Protein AF-A8YAA9-F1 (afdb_monomer_lite)

Secondary structure (DSSP, 8-state):
---------GGGHHHHTT-TT--STHHHHHHHHHHHHHHHTEEEEEETTSTTHHHHHHTS-TTSEEEEEPTTSBHHHHHHHHHHH-TT--EEEEE-EEETTEEEEBTEEEETTTTTTTHHHHHTTTT--EEEEESTTTT-HHHHHHHHHHHHHHH--EEEE-SS-BS-GGGT-B----EEE--TT---------

pLDDT: mean 80.1, std 19.9, range [28.78, 98.12]

Organism: Microcystis aeruginosa (strain PCC 7806) (NCBI:txid267872)

InterPro domains:
  IPR025592 Domain of unknown function DUF4347 [PF14252] (43-180)

Structure (mmCIF, N/CA/C/O backbone):
data_AF-A8YAA9-F1
#
_entry.id   AF-A8YAA9-F1
#
loop_
_atom_site.group_PDB
_atom_site.id
_atom_site.type_symbol
_atom_site.label_atom_id
_atom_site.label_alt_id
_atom_site.label_comp_id
_atom_site.label_asym_id
_atom_site.label_entity_id
_atom_site.label_seq_id
_atom_site.pdbx_PDB_ins_code
_atom_site.Cartn_x
_atom_site.Cartn_y
_atom_site.Cartn_z
_atom_site.occupancy
_atom_site.B_iso_or_equiv
_atom_site.auth_seq_id
_atom_site.auth_comp_id
_atom_site.auth_asym_id
_atom_site.auth_atom_id
_atom_site.pdbx_PDB_model_num
ATOM 1 N N . MET A 1 1 ? -8.939 -34.016 -10.289 1.00 35.59 1 MET A N 1
ATOM 2 C CA . MET A 1 1 ? -9.007 -32.601 -10.705 1.00 35.59 1 MET A CA 1
ATOM 3 C C . MET A 1 1 ? -8.159 -31.831 -9.717 1.00 35.59 1 MET A C 1
ATOM 5 O O . MET A 1 1 ? -8.392 -31.947 -8.522 1.00 35.59 1 MET A O 1
ATOM 9 N N . THR A 1 2 ? -7.073 -31.231 -10.189 1.00 29.42 2 THR A N 1
ATOM 10 C CA . THR A 1 2 ? -6.054 -30.590 -9.354 1.00 29.42 2 THR A CA 1
ATOM 11 C C . THR A 1 2 ? -6.663 -29.389 -8.645 1.00 29.42 2 THR A C 1
ATOM 13 O O . THR A 1 2 ? -7.103 -28.449 -9.298 1.00 29.42 2 THR A O 1
ATOM 16 N N . SER A 1 3 ? -6.715 -29.445 -7.315 1.00 28.78 3 SER A N 1
ATOM 17 C CA . SER A 1 3 ? -7.003 -28.287 -6.477 1.00 28.78 3 SER A CA 1
ATOM 18 C C . SER A 1 3 ? -5.859 -27.301 -6.672 1.00 28.78 3 SER A C 1
ATOM 20 O O . SER A 1 3 ? -4.805 -27.445 -6.055 1.00 28.78 3 SER A O 1
ATOM 22 N N . THR A 1 4 ? -6.020 -26.356 -7.595 1.00 35.12 4 THR A N 1
ATOM 23 C CA . THR A 1 4 ? -5.103 -25.228 -7.729 1.00 35.12 4 THR A CA 1
ATOM 24 C C . THR A 1 4 ? -5.236 -24.430 -6.442 1.00 35.12 4 THR A C 1
ATOM 26 O O . THR A 1 4 ? -6.224 -23.727 -6.249 1.00 35.12 4 THR A O 1
ATOM 29 N N . LEU A 1 5 ? -4.295 -24.629 -5.517 1.00 40.25 5 LEU A N 1
ATOM 30 C CA . LEU A 1 5 ? -4.151 -23.791 -4.334 1.00 40.25 5 LEU A CA 1
ATOM 31 C C . LEU A 1 5 ? -4.081 -22.346 -4.829 1.00 40.25 5 LEU A C 1
ATOM 33 O O . LEU A 1 5 ? -3.128 -21.967 -5.512 1.00 40.25 5 LEU A O 1
ATOM 37 N N . LEU A 1 6 ? -5.137 -21.577 -4.559 1.00 40.66 6 LEU A N 1
ATOM 38 C CA . LEU A 1 6 ? -5.128 -20.142 -4.793 1.00 40.66 6 LEU A CA 1
ATOM 39 C C . LEU A 1 6 ? -3.926 -19.571 -4.028 1.00 40.66 6 LEU A C 1
ATOM 41 O O . LEU A 1 6 ? -3.702 -19.989 -2.887 1.00 40.66 6 LEU A O 1
ATOM 45 N N . PRO A 1 7 ? -3.132 -18.668 -4.625 1.00 49.66 7 PRO A N 1
ATOM 46 C CA . PRO A 1 7 ? -2.075 -17.996 -3.888 1.00 49.66 7 PRO A CA 1
ATOM 47 C C . PRO A 1 7 ? -2.716 -17.301 -2.684 1.00 49.66 7 PRO A C 1
ATOM 49 O O . PRO A 1 7 ? -3.565 -16.427 -2.847 1.00 49.66 7 PRO A O 1
ATOM 52 N N . SER A 1 8 ? -2.360 -17.743 -1.478 1.00 52.41 8 SER A N 1
ATOM 53 C CA . SER A 1 8 ? -2.832 -17.133 -0.240 1.00 52.41 8 SER A CA 1
ATOM 54 C C . SER A 1 8 ? -2.320 -15.700 -0.191 1.00 52.41 8 SER A C 1
ATOM 56 O O . SER A 1 8 ? -1.111 -15.467 -0.227 1.00 52.41 8 SER A O 1
ATOM 58 N N . PHE A 1 9 ? -3.238 -14.737 -0.161 1.00 57.44 9 PHE A N 1
ATOM 59 C CA . PHE A 1 9 ? -2.882 -13.331 -0.063 1.00 57.44 9 PHE A CA 1
ATOM 60 C C . PHE A 1 9 ? -2.402 -13.039 1.377 1.00 57.44 9 PHE A C 1
ATOM 62 O O . PHE A 1 9 ? -3.083 -13.439 2.324 1.00 57.44 9 PHE A O 1
ATOM 69 N N . PRO A 1 10 ? -1.265 -12.348 1.585 1.00 56.16 10 PRO A N 1
ATOM 70 C CA . PRO A 1 10 ? -0.566 -12.238 2.879 1.00 56.16 10 PRO A CA 1
ATOM 71 C C . PRO A 1 10 ? -1.318 -11.470 3.984 1.00 56.16 10 PRO A C 1
ATOM 73 O O . PRO A 1 10 ? -0.773 -11.273 5.068 1.00 56.16 10 PRO A O 1
ATOM 76 N N . ALA A 1 11 ? -2.575 -11.063 3.766 1.00 53.00 11 ALA A N 1
ATOM 77 C CA . ALA A 1 11 ? -3.423 -10.460 4.801 1.00 53.00 11 ALA A CA 1
ATOM 78 C C . ALA A 1 11 ? -3.555 -11.343 6.064 1.00 53.00 11 ALA A C 1
ATOM 80 O O . ALA A 1 11 ? -3.875 -10.840 7.140 1.00 53.00 11 ALA A O 1
ATOM 81 N N . VAL A 1 12 ? -3.290 -12.648 5.940 1.00 44.22 12 VAL A N 1
ATOM 82 C CA . VAL A 1 12 ? -3.313 -13.624 7.038 1.00 44.22 12 VAL A CA 1
ATOM 83 C C . VAL A 1 12 ? -2.024 -13.647 7.869 1.00 44.22 12 VAL A C 1
ATOM 85 O O . VAL A 1 12 ? -2.100 -13.847 9.079 1.00 44.22 12 VAL A O 1
ATOM 88 N N . ASP A 1 13 ? -0.854 -13.403 7.277 1.00 51.38 13 ASP A N 1
ATOM 89 C CA . ASP A 1 13 ? 0.427 -13.760 7.912 1.00 51.38 13 ASP A CA 1
ATOM 90 C C . ASP A 1 13 ? 0.955 -12.689 8.876 1.00 51.38 13 ASP A C 1
ATOM 92 O O . ASP A 1 13 ? 1.487 -13.013 9.941 1.00 51.38 13 ASP A O 1
ATOM 96 N N . ASP A 1 14 ? 0.704 -11.409 8.588 1.00 49.00 14 ASP A N 1
ATOM 97 C CA . ASP A 1 14 ? 1.058 -10.288 9.477 1.00 49.00 14 ASP A CA 1
ATOM 98 C C . ASP A 1 14 ? 0.352 -10.353 10.844 1.00 49.00 14 ASP A C 1
ATOM 100 O O . ASP A 1 14 ? 0.814 -9.781 11.834 1.00 49.00 14 ASP A O 1
ATOM 104 N N . VAL A 1 15 ? -0.797 -11.029 10.901 1.00 43.47 15 VAL A N 1
ATOM 105 C CA . VAL A 1 15 ? -1.648 -11.118 12.093 1.00 43.47 15 VAL A CA 1
ATOM 106 C C . VAL A 1 15 ? -1.305 -12.354 12.939 1.00 43.47 15 VAL A C 1
ATOM 108 O O . VAL A 1 15 ? -1.550 -12.358 14.147 1.00 43.47 15 VAL A O 1
ATOM 111 N N . LEU A 1 16 ? -0.699 -13.387 12.343 1.00 38.81 16 LEU A N 1
ATOM 112 C CA . LEU A 1 16 ? -0.471 -14.695 12.970 1.00 38.81 16 LEU A CA 1
ATOM 113 C C . LEU A 1 16 ? 0.853 -14.818 13.745 1.00 38.81 16 LEU A C 1
ATOM 115 O O . LEU A 1 16 ? 0.995 -15.736 14.554 1.00 38.81 16 LEU A O 1
ATOM 119 N N . PHE A 1 17 ? 1.798 -13.887 13.585 1.00 40.34 17 PHE A N 1
ATOM 120 C CA . PHE A 1 17 ? 3.142 -14.015 14.175 1.00 40.34 17 PHE A CA 1
ATOM 121 C C . PHE A 1 17 ? 3.197 -13.975 15.718 1.00 40.34 17 PHE A C 1
ATOM 123 O O . PHE A 1 17 ? 4.203 -14.360 16.308 1.00 40.34 17 PHE A O 1
ATOM 130 N N . ASN A 1 18 ? 2.122 -13.560 16.397 1.00 38.88 18 ASN A N 1
ATOM 131 C CA . ASN A 1 18 ? 2.113 -13.383 17.856 1.00 38.88 18 ASN A CA 1
ATOM 132 C C . ASN A 1 18 ? 1.604 -14.588 18.668 1.00 38.88 18 ASN A C 1
ATOM 134 O O . ASN A 1 18 ? 1.610 -14.519 19.895 1.00 38.88 18 ASN A O 1
ATOM 138 N N . PHE A 1 19 ? 1.155 -15.682 18.043 1.00 42.53 19 PHE A N 1
ATOM 139 C CA . PHE A 1 19 ? 0.443 -16.740 18.782 1.00 42.53 19 PHE A CA 1
ATOM 140 C C . PHE A 1 19 ? 1.330 -17.878 19.319 1.00 42.53 19 PHE A C 1
ATOM 142 O O . PHE A 1 19 ? 0.887 -18.663 20.152 1.00 42.53 19 PHE A O 1
ATOM 149 N N . ALA A 1 20 ? 2.593 -17.980 18.901 1.00 37.75 20 ALA A N 1
ATOM 150 C CA . ALA A 1 20 ? 3.426 -19.133 19.252 1.00 37.75 20 ALA A CA 1
ATOM 151 C C . ALA A 1 20 ? 3.950 -19.159 20.712 1.00 37.75 20 ALA A C 1
ATOM 153 O O . ALA A 1 20 ? 4.788 -20.006 21.012 1.00 37.75 20 ALA A O 1
ATOM 154 N N . GLN A 1 21 ? 3.511 -18.268 21.623 1.00 45.94 21 GLN A N 1
ATOM 155 C CA . GLN A 1 21 ? 4.174 -18.102 22.934 1.00 45.94 21 GLN A CA 1
ATOM 156 C C . GLN A 1 21 ? 3.326 -17.968 24.222 1.00 45.94 21 GLN A C 1
ATOM 158 O O . GLN A 1 21 ? 3.930 -17.693 25.259 1.00 45.94 21 GLN A O 1
ATOM 163 N N . SER A 1 22 ? 2.002 -18.198 24.292 1.00 39.19 22 SER A N 1
ATOM 164 C CA . SER A 1 22 ? 1.355 -18.124 25.627 1.00 39.19 22 SER A CA 1
ATOM 165 C C . SER A 1 22 ? 0.081 -18.945 25.886 1.00 39.19 22 SER A C 1
ATOM 167 O O . SER A 1 22 ? -0.704 -19.277 25.004 1.00 39.19 22 SER A O 1
ATOM 169 N N . ASN A 1 23 ? -0.076 -19.297 27.169 1.00 42.44 23 ASN A N 1
ATOM 170 C CA . ASN A 1 23 ? -1.016 -20.263 27.739 1.00 42.44 23 ASN A CA 1
ATOM 171 C C . ASN A 1 23 ? -2.506 -19.837 27.705 1.00 42.44 23 ASN A C 1
ATOM 173 O O . ASN A 1 23 ? -2.881 -18.817 28.277 1.00 42.44 23 ASN A O 1
ATOM 177 N N . GLY A 1 24 ? -3.355 -20.724 27.166 1.00 56.44 24 GLY A N 1
ATOM 178 C CA . GLY A 1 24 ? -4.630 -21.188 27.751 1.00 56.44 24 GLY A CA 1
ATOM 179 C C . GLY A 1 24 ? -5.820 -20.219 27.916 1.00 56.44 24 GLY A C 1
ATOM 180 O O . GLY A 1 24 ? -5.932 -19.526 28.921 1.00 56.44 24 GLY A O 1
ATOM 181 N N . LEU A 1 25 ? -6.786 -20.310 26.989 1.00 49.84 25 LEU A N 1
ATOM 182 C CA . LEU A 1 25 ? -8.227 -19.955 27.054 1.00 49.84 25 LEU A CA 1
ATOM 183 C C . LEU A 1 25 ? -8.651 -18.514 27.425 1.00 49.84 25 LEU A C 1
ATOM 185 O O . LEU A 1 25 ? -9.361 -17.892 26.639 1.00 49.84 25 LEU A O 1
ATOM 189 N N . SER A 1 26 ? -8.237 -17.934 28.554 1.00 51.44 26 SER A N 1
ATOM 190 C CA . SER A 1 26 ? -8.595 -16.538 28.900 1.00 51.44 26 SER A CA 1
ATOM 191 C C . SER A 1 26 ? -7.858 -15.531 28.016 1.00 51.44 26 SER A C 1
ATOM 193 O O . SER A 1 26 ? -8.392 -14.480 27.664 1.00 51.44 26 SER A O 1
ATOM 195 N N . GLN A 1 27 ? -6.637 -15.891 27.613 1.00 55.12 27 GLN A N 1
ATOM 196 C CA . GLN A 1 27 ? -5.875 -15.152 26.613 1.00 55.12 27 GLN A CA 1
ATOM 197 C C . GLN A 1 27 ? -6.452 -15.348 25.211 1.00 55.12 27 GLN A C 1
ATOM 199 O O . GLN A 1 27 ? -6.392 -14.413 24.429 1.00 55.12 27 GLN A O 1
ATOM 204 N N . ALA A 1 28 ? -7.076 -16.493 24.903 1.00 55.69 28 ALA A N 1
ATOM 205 C CA . ALA A 1 28 ? -7.663 -16.730 23.583 1.00 55.69 28 ALA A CA 1
ATOM 206 C C . ALA A 1 28 ? -8.739 -15.683 23.262 1.00 55.69 28 ALA A C 1
ATOM 208 O O . ALA A 1 28 ?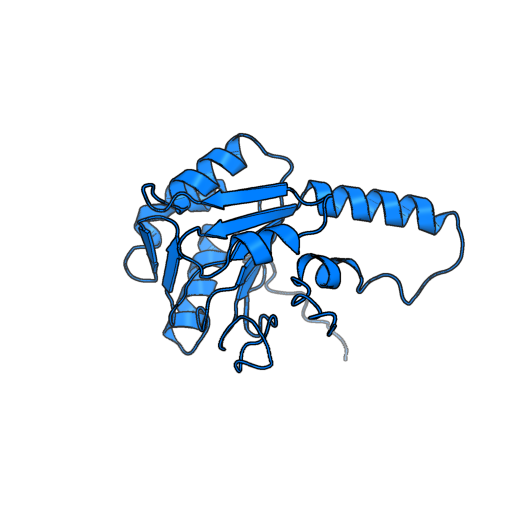 -8.609 -14.977 22.275 1.00 55.69 28 ALA A O 1
ATOM 209 N N . ASN A 1 29 ? -9.694 -15.441 24.167 1.00 60.03 29 ASN A N 1
ATOM 210 C CA . ASN A 1 29 ? -10.738 -14.432 23.941 1.00 60.03 29 ASN A CA 1
ATOM 211 C C . ASN A 1 29 ? -10.195 -12.994 23.819 1.00 60.03 29 ASN A C 1
ATOM 213 O O . ASN A 1 29 ? -10.722 -12.192 23.046 1.00 60.03 29 ASN A O 1
ATOM 217 N N . GLN A 1 30 ? -9.151 -12.641 24.578 1.00 65.06 30 GLN A N 1
ATOM 218 C CA . GLN A 1 30 ? -8.518 -11.319 24.478 1.00 65.06 30 GLN A CA 1
ATOM 219 C C . GLN A 1 30 ? -7.697 -11.173 23.196 1.00 65.06 30 GLN A C 1
ATOM 221 O O . GLN A 1 30 ? -7.738 -10.120 22.562 1.00 65.06 30 GLN A O 1
ATOM 226 N N . VAL A 1 31 ? -6.988 -12.226 22.791 1.00 61.84 31 VAL A N 1
ATOM 227 C CA . VAL A 1 31 ? -6.233 -12.265 21.539 1.00 61.84 31 VAL A CA 1
ATOM 228 C C . VAL A 1 31 ? -7.182 -12.251 20.347 1.00 61.84 31 VAL A C 1
ATOM 230 O O . VAL A 1 31 ? -6.932 -11.501 19.414 1.00 61.84 31 VAL A O 1
ATOM 233 N N . ASP A 1 32 ? -8.301 -12.966 20.402 1.00 69.88 32 ASP A N 1
ATOM 234 C CA . ASP A 1 32 ? -9.340 -12.950 19.371 1.00 69.88 32 ASP A CA 1
ATOM 235 C C . ASP A 1 32 ? -9.987 -11.569 19.265 1.00 69.88 32 ASP A C 1
ATOM 237 O O . ASP A 1 32 ? -10.178 -11.055 18.168 1.00 69.88 32 ASP A O 1
ATOM 241 N N . SER A 1 33 ? -10.242 -10.906 20.395 1.00 72.81 33 SER A N 1
ATOM 242 C CA . SER A 1 33 ? -10.767 -9.535 20.405 1.00 72.81 33 SER A CA 1
ATOM 243 C C . SER A 1 33 ? -9.761 -8.533 19.831 1.00 72.81 33 SER A C 1
ATOM 245 O O . SER A 1 33 ? -10.122 -7.711 18.993 1.00 72.81 33 SER A O 1
ATOM 247 N N . ALA A 1 34 ? -8.487 -8.618 20.227 1.00 74.62 34 ALA A N 1
ATOM 248 C CA . ALA A 1 34 ? -7.422 -7.760 19.707 1.00 74.62 34 ALA A CA 1
ATOM 249 C C . ALA A 1 34 ? -7.135 -8.030 18.220 1.00 74.62 34 ALA A C 1
ATOM 251 O O . ALA A 1 34 ? -6.882 -7.098 17.454 1.00 74.62 34 ALA A O 1
ATOM 252 N N . ARG A 1 35 ? -7.208 -9.295 17.798 1.00 74.81 35 ARG A N 1
ATOM 253 C CA . ARG A 1 35 ? -7.115 -9.730 16.404 1.00 74.81 35 ARG A CA 1
ATOM 254 C C . ARG A 1 35 ? -8.271 -9.164 15.597 1.00 74.81 35 ARG A C 1
ATOM 256 O O . ARG A 1 35 ? -8.024 -8.488 14.609 1.00 74.81 35 ARG A O 1
ATOM 263 N N . ASN A 1 36 ? -9.507 -9.369 16.036 1.00 77.94 36 ASN A N 1
ATOM 264 C CA . ASN A 1 36 ? -10.689 -8.834 15.366 1.00 77.94 36 ASN A CA 1
ATOM 265 C C . ASN A 1 36 ? -10.620 -7.309 15.279 1.00 77.94 36 ASN A C 1
ATOM 267 O O . ASN A 1 36 ? -10.869 -6.748 14.219 1.00 77.94 36 ASN A O 1
ATOM 271 N N . GLN A 1 37 ? -10.165 -6.635 16.337 1.00 79.81 37 GLN A N 1
ATOM 272 C CA . GLN A 1 37 ? -9.944 -5.194 16.303 1.00 79.81 37 GLN A CA 1
ATOM 273 C C . GLN A 1 37 ? -8.891 -4.795 15.254 1.00 79.81 37 GLN A C 1
ATOM 275 O O . GLN A 1 37 ? -9.133 -3.878 14.472 1.00 79.81 37 GLN A O 1
ATOM 280 N N . ARG A 1 38 ? -7.754 -5.501 15.170 1.00 80.12 38 ARG A N 1
ATOM 281 C CA . ARG A 1 38 ? -6.735 -5.279 14.124 1.00 80.12 38 ARG A CA 1
ATOM 282 C C . ARG A 1 38 ? -7.300 -5.484 12.718 1.00 80.12 38 ARG A C 1
ATOM 284 O O . ARG A 1 38 ? -7.029 -4.662 11.847 1.00 80.12 38 ARG A O 1
ATOM 291 N N . LEU A 1 39 ? -8.087 -6.537 12.509 1.00 81.81 39 LEU A N 1
ATOM 292 C CA . LEU A 1 39 ? -8.723 -6.841 11.224 1.00 81.81 39 LEU A CA 1
ATOM 293 C C . LEU A 1 39 ? -9.720 -5.743 10.830 1.00 81.81 39 LEU A C 1
ATOM 295 O O . LEU A 1 39 ? -9.635 -5.217 9.727 1.00 81.81 39 LEU A O 1
ATOM 299 N N . THR A 1 40 ? -10.566 -5.293 11.763 1.00 85.88 40 THR A N 1
ATOM 300 C CA . THR A 1 40 ? -11.527 -4.195 11.528 1.00 85.88 40 THR A CA 1
ATOM 301 C C . THR A 1 40 ? -10.861 -2.832 11.300 1.00 85.88 40 THR A C 1
ATOM 303 O O . THR A 1 40 ? -11.462 -1.941 10.704 1.00 85.88 40 THR A O 1
ATOM 306 N N . ALA A 1 41 ? -9.614 -2.665 11.752 1.00 91.50 41 ALA A N 1
ATOM 307 C CA . ALA A 1 41 ? -8.790 -1.482 11.511 1.00 91.50 41 ALA A CA 1
ATOM 308 C C . ALA A 1 41 ? -7.907 -1.607 10.252 1.00 91.50 41 ALA A C 1
ATOM 310 O O . ALA A 1 41 ? -7.051 -0.746 10.017 1.00 91.50 41 ALA A O 1
ATOM 311 N N . THR A 1 42 ? -8.085 -2.670 9.463 1.00 92.38 42 THR A N 1
ATOM 312 C CA . THR A 1 42 ? -7.307 -2.968 8.259 1.00 92.38 42 THR A CA 1
ATOM 313 C C . THR A 1 42 ? -8.196 -2.915 7.021 1.00 92.38 42 THR A C 1
ATOM 315 O O . THR A 1 42 ? -9.333 -3.383 7.032 1.00 92.38 42 THR A O 1
ATOM 318 N N . VAL A 1 43 ? -7.662 -2.357 5.936 1.00 94.38 43 VAL A N 1
ATOM 319 C CA . VAL A 1 43 ? -8.300 -2.369 4.616 1.00 94.38 43 VAL A CA 1
ATOM 320 C C . VAL A 1 43 ? -7.304 -2.809 3.546 1.00 94.38 43 VAL A C 1
ATOM 322 O O . VAL A 1 43 ? -6.125 -2.446 3.594 1.00 94.38 43 VAL A O 1
ATOM 325 N N . VAL A 1 44 ? -7.789 -3.577 2.572 1.00 95.19 44 VAL A N 1
ATOM 326 C CA . VAL A 1 44 ? -7.075 -3.911 1.337 1.00 95.19 44 VAL A CA 1
ATOM 327 C C . VAL A 1 44 ? -7.662 -3.082 0.198 1.00 95.19 44 VAL A C 1
ATOM 329 O O . VAL A 1 44 ? -8.833 -3.229 -0.145 1.00 95.19 44 VAL A O 1
ATOM 332 N N . PHE A 1 45 ? -6.851 -2.227 -0.412 1.00 96.44 45 PHE A N 1
ATOM 333 C CA . PHE A 1 45 ? -7.168 -1.604 -1.690 1.00 96.44 45 PHE A CA 1
ATOM 334 C C . PHE A 1 45 ? -6.563 -2.437 -2.816 1.00 96.44 45 PHE A C 1
ATOM 336 O O . PHE A 1 45 ? -5.360 -2.710 -2.816 1.00 96.44 45 PHE A O 1
ATOM 343 N N . LEU A 1 46 ? -7.396 -2.823 -3.776 1.00 94.88 46 LEU A N 1
ATOM 344 C CA . LEU A 1 46 ? -6.988 -3.534 -4.982 1.00 94.88 46 LEU A CA 1
ATOM 345 C C . LEU A 1 46 ? -7.191 -2.619 -6.183 1.00 94.88 46 LEU A C 1
ATOM 347 O O . LEU A 1 46 ? -8.305 -2.167 -6.447 1.00 94.88 46 LEU A O 1
ATOM 351 N N . ASP A 1 47 ? -6.123 -2.355 -6.919 1.00 95.38 47 ASP A N 1
ATOM 352 C CA . ASP A 1 47 ? -6.214 -1.658 -8.191 1.00 95.38 47 ASP A CA 1
ATOM 353 C C . ASP A 1 47 ? -6.844 -2.561 -9.265 1.00 95.38 47 ASP A C 1
ATOM 355 O O . ASP A 1 47 ? -6.385 -3.681 -9.494 1.00 95.38 47 ASP A O 1
ATOM 359 N N . ALA A 1 48 ? -7.894 -2.080 -9.939 1.00 93.31 48 ALA A N 1
ATOM 360 C CA . ALA A 1 48 ? -8.586 -2.850 -10.976 1.00 93.31 48 ALA A CA 1
ATOM 361 C C . ALA A 1 48 ? -7.750 -3.064 -12.253 1.00 93.31 48 ALA A C 1
ATOM 363 O O . ALA A 1 48 ? -8.130 -3.870 -13.103 1.00 93.31 48 ALA A O 1
ATOM 364 N N . GLY A 1 49 ? -6.636 -2.343 -12.412 1.00 90.56 49 GLY A N 1
ATOM 365 C CA . GLY A 1 49 ? -5.660 -2.554 -13.476 1.00 90.56 49 GLY A CA 1
ATOM 366 C C . GLY A 1 49 ? -4.767 -3.775 -13.246 1.00 90.56 49 GLY A C 1
ATOM 367 O O . GLY A 1 49 ? -4.138 -4.240 -14.195 1.00 90.56 49 GLY A O 1
ATOM 368 N N . VAL A 1 50 ? -4.734 -4.335 -12.031 1.00 89.25 50 VAL A N 1
ATOM 369 C CA . VAL A 1 50 ? -4.007 -5.576 -11.735 1.00 89.25 50 VAL A CA 1
ATOM 370 C C . VAL A 1 50 ? -4.694 -6.762 -12.408 1.00 89.25 50 VAL A C 1
ATOM 372 O O . VAL A 1 50 ? -5.899 -6.980 -12.274 1.00 89.25 50 VAL A O 1
ATOM 375 N N . THR A 1 51 ? -3.906 -7.571 -13.117 1.00 84.69 51 THR A N 1
ATOM 376 C CA . THR A 1 51 ? -4.396 -8.813 -13.729 1.00 84.69 51 THR A CA 1
ATOM 377 C C . THR A 1 51 ? -4.961 -9.753 -12.663 1.00 84.69 51 THR A C 1
ATOM 379 O O . THR A 1 51 ? -4.327 -9.977 -11.634 1.00 84.69 51 THR A O 1
ATOM 382 N N . ASP A 1 52 ? -6.148 -10.304 -12.921 1.00 83.19 52 ASP A N 1
ATOM 383 C CA . ASP A 1 52 ? -6.862 -11.223 -12.025 1.00 83.19 52 ASP A CA 1
ATOM 384 C C . ASP A 1 52 ? -7.114 -10.665 -10.609 1.00 83.19 52 ASP A C 1
ATOM 386 O O . ASP A 1 52 ? -7.163 -11.418 -9.629 1.00 83.19 52 ASP A O 1
ATOM 390 N N . TYR A 1 53 ? -7.325 -9.347 -10.471 1.00 83.94 53 TYR A N 1
ATOM 391 C CA . TYR A 1 53 ? -7.622 -8.726 -9.172 1.00 83.94 53 TYR A CA 1
ATOM 392 C C . TYR A 1 53 ? -8.831 -9.365 -8.464 1.00 83.94 53 TYR A C 1
ATOM 394 O O . TYR A 1 53 ? -8.873 -9.390 -7.237 1.00 83.94 53 TYR A O 1
ATOM 402 N N . GLN A 1 54 ? -9.793 -9.937 -9.200 1.00 84.75 54 GLN A N 1
ATOM 403 C CA . GLN A 1 54 ? -10.935 -10.654 -8.622 1.00 84.75 54 GLN A CA 1
ATOM 404 C C . GLN A 1 54 ? -10.507 -11.925 -7.879 1.00 84.75 54 GLN A C 1
ATOM 406 O O . GLN A 1 54 ? -11.085 -12.266 -6.847 1.00 84.75 54 GLN A O 1
ATOM 411 N N . SER A 1 55 ? -9.490 -12.633 -8.375 1.00 80.81 55 SER A N 1
ATOM 412 C CA . SER A 1 55 ? -8.928 -13.793 -7.680 1.00 80.81 55 SER A CA 1
ATOM 413 C C . SER A 1 55 ? -8.175 -13.372 -6.422 1.00 80.81 55 SER A C 1
ATOM 415 O O . SER A 1 55 ? -8.276 -14.053 -5.404 1.00 80.81 55 SER A O 1
ATOM 417 N N . LEU A 1 56 ? -7.482 -12.229 -6.459 1.00 81.06 56 LEU A N 1
ATOM 418 C CA . LEU A 1 56 ? -6.846 -11.649 -5.272 1.00 81.06 56 LEU A CA 1
ATOM 419 C C . LEU A 1 56 ? -7.890 -11.226 -4.235 1.00 81.06 56 LEU A C 1
ATOM 421 O O . LEU A 1 56 ? -7.739 -11.550 -3.061 1.00 81.06 56 LEU A O 1
ATOM 425 N N . GLN A 1 57 ? -8.983 -10.594 -4.671 1.00 83.94 57 GLN A N 1
ATOM 426 C CA . GLN A 1 57 ? -10.123 -10.245 -3.821 1.00 83.94 57 GLN A CA 1
ATOM 427 C C . GLN A 1 57 ? -10.711 -11.481 -3.133 1.00 83.94 57 GLN A C 1
ATOM 429 O O . GLN A 1 57 ? -10.956 -11.449 -1.932 1.00 83.94 57 GLN A O 1
ATOM 434 N N . ALA A 1 58 ? -10.907 -12.578 -3.869 1.00 81.06 58 ALA A N 1
ATOM 435 C CA . ALA A 1 58 ? -11.419 -13.828 -3.306 1.00 81.06 58 ALA A CA 1
ATOM 436 C C . ALA A 1 58 ? -10.465 -14.473 -2.280 1.00 81.06 58 ALA A C 1
ATOM 438 O O . ALA A 1 58 ? -10.901 -15.292 -1.475 1.00 81.06 58 ALA A O 1
ATOM 439 N N . GLY A 1 59 ? -9.177 -14.119 -2.315 1.00 78.50 59 GLY A N 1
ATOM 440 C CA . GLY A 1 59 ? -8.167 -14.562 -1.356 1.00 78.50 59 GLY A CA 1
ATOM 441 C C . GLY A 1 59 ? -8.058 -13.694 -0.099 1.00 78.50 59 GLY A C 1
ATOM 442 O O . GLY A 1 59 ? -7.334 -14.076 0.821 1.00 78.50 59 GLY A O 1
ATOM 443 N N . VAL A 1 60 ? -8.740 -12.544 -0.035 1.00 81.00 60 VAL A N 1
ATOM 444 C CA . VAL A 1 60 ? -8.781 -11.711 1.175 1.00 81.00 60 VAL A CA 1
ATOM 445 C C . VAL A 1 60 ? -9.715 -12.356 2.196 1.00 81.00 60 VAL A C 1
ATOM 447 O O . VAL A 1 60 ? -10.811 -12.807 1.865 1.00 81.00 60 VAL A O 1
ATOM 450 N N . ILE A 1 61 ? -9.279 -12.405 3.455 1.00 80.31 61 ILE A N 1
ATOM 451 C CA . ILE A 1 61 ? -10.106 -12.941 4.537 1.00 80.31 61 ILE A CA 1
ATOM 452 C C . ILE A 1 61 ? -11.384 -12.100 4.729 1.00 80.31 61 ILE A C 1
ATOM 454 O O . ILE A 1 61 ? -11.311 -10.871 4.653 1.00 80.31 61 ILE A O 1
ATOM 458 N N . PRO A 1 62 ? -12.547 -12.725 4.997 1.00 77.44 62 PRO A N 1
ATOM 459 C CA . PRO A 1 62 ? -13.836 -12.025 5.037 1.00 77.44 62 PRO A CA 1
ATOM 460 C C . PRO A 1 62 ? -13.929 -10.871 6.045 1.00 77.44 62 PRO A C 1
ATOM 462 O O . PRO A 1 62 ? -14.738 -9.963 5.872 1.00 77.44 62 PRO A O 1
ATOM 465 N N . GLU A 1 63 ? -13.128 -10.903 7.109 1.00 83.31 63 GLU A N 1
ATOM 466 C CA . GLU A 1 63 ? -13.124 -9.911 8.184 1.00 83.31 63 GLU A CA 1
ATOM 467 C C . GLU A 1 63 ? -12.401 -8.606 7.816 1.00 83.31 63 GLU A C 1
ATOM 469 O O . GLU A 1 63 ? -12.508 -7.622 8.551 1.00 83.31 63 GLU A O 1
ATOM 474 N N . VAL A 1 64 ? -11.657 -8.582 6.706 1.00 86.81 64 VAL A N 1
ATOM 475 C CA . VAL A 1 64 ? -10.916 -7.404 6.242 1.00 86.81 64 VAL A CA 1
ATOM 476 C C . VAL A 1 64 ? -11.688 -6.710 5.129 1.00 86.81 64 VAL A C 1
ATOM 478 O O . VAL A 1 64 ? -12.045 -7.308 4.113 1.00 86.81 64 VAL A O 1
ATOM 481 N N . ALA A 1 65 ? -11.912 -5.407 5.299 1.00 88.94 65 ALA A N 1
ATOM 482 C CA . ALA A 1 65 ? -12.551 -4.599 4.273 1.00 88.94 65 ALA A CA 1
ATOM 483 C C . ALA A 1 65 ? -11.702 -4.602 2.993 1.00 88.94 65 ALA A C 1
ATOM 485 O O . ALA A 1 65 ? -10.493 -4.370 3.040 1.00 88.94 65 ALA A O 1
ATOM 486 N N . THR A 1 66 ? -12.342 -4.830 1.847 1.00 92.31 66 THR A N 1
ATOM 487 C CA . THR A 1 66 ? -11.691 -4.761 0.534 1.00 92.31 66 THR A CA 1
ATOM 488 C C . THR A 1 66 ? -12.349 -3.683 -0.314 1.00 92.31 66 THR A C 1
ATOM 490 O O . THR A 1 66 ? -13.575 -3.632 -0.415 1.00 92.31 66 THR A O 1
ATOM 493 N N . VAL A 1 67 ? -11.540 -2.823 -0.928 1.00 96.06 67 VAL A N 1
ATOM 494 C CA . VAL A 1 67 ? -11.983 -1.723 -1.791 1.00 96.06 67 VAL A CA 1
ATOM 495 C C . VAL A 1 67 ? -11.301 -1.856 -3.146 1.00 96.06 67 VAL A C 1
ATOM 497 O O . VAL A 1 67 ? -10.079 -1.957 -3.220 1.00 96.06 67 VAL A O 1
ATOM 500 N N . ILE A 1 68 ? -12.085 -1.837 -4.222 1.00 96.94 68 ILE A N 1
ATOM 501 C CA . ILE A 1 68 ? -11.554 -1.864 -5.587 1.00 96.94 68 ILE A CA 1
ATOM 502 C C . ILE A 1 68 ? -11.398 -0.427 -6.080 1.00 96.94 68 ILE A C 1
ATOM 504 O O . ILE A 1 68 ? -12.375 0.323 -6.102 1.00 96.94 68 ILE A O 1
ATOM 508 N N . LEU A 1 69 ? -10.184 -0.044 -6.475 1.00 97.38 69 LEU A N 1
ATOM 509 C CA . LEU A 1 69 ? -9.925 1.257 -7.083 1.00 97.38 69 LEU A CA 1
ATOM 510 C C . LEU A 1 69 ? -10.369 1.228 -8.543 1.00 97.38 69 LEU A C 1
ATOM 512 O O . LEU A 1 69 ? -9.959 0.370 -9.326 1.00 97.38 69 LEU A O 1
ATOM 516 N N . SER A 1 70 ? -11.220 2.180 -8.906 1.00 96.69 70 SER A N 1
ATOM 517 C CA . SER A 1 70 ? -11.696 2.361 -10.269 1.00 96.69 70 SER A CA 1
ATOM 518 C C . SER A 1 70 ? -10.551 2.825 -11.173 1.00 96.69 70 SER A C 1
ATOM 520 O O . SER A 1 70 ? -9.858 3.782 -10.816 1.00 96.69 70 SER A O 1
ATOM 522 N N . PRO A 1 71 ? -10.398 2.244 -12.379 1.00 95.75 71 PRO A N 1
ATOM 523 C CA . PRO A 1 71 ? -9.346 2.630 -13.319 1.00 95.75 71 PRO A CA 1
ATOM 524 C C . PRO A 1 71 ? -9.583 4.010 -13.949 1.00 95.75 71 PRO A C 1
ATOM 526 O O . PRO A 1 71 ? -8.714 4.522 -14.640 1.00 95.75 71 PRO A O 1
ATOM 529 N N . ASN A 1 72 ? -10.760 4.612 -13.739 1.00 96.31 72 ASN A N 1
ATOM 530 C CA . ASN A 1 72 ? -11.162 5.880 -14.359 1.00 96.31 72 ASN A CA 1
ATOM 531 C C . ASN A 1 72 ? -11.080 7.080 -13.405 1.00 96.31 72 ASN A C 1
ATOM 533 O O . ASN A 1 72 ? -11.494 8.179 -13.772 1.00 96.31 72 ASN A O 1
ATOM 537 N N . GLN A 1 73 ? -10.612 6.872 -12.178 1.00 97.12 73 GLN A N 1
ATOM 538 C CA . GLN A 1 73 ? -10.527 7.898 -11.143 1.00 97.12 73 GLN A CA 1
ATOM 539 C C . GLN A 1 73 ? -9.129 7.906 -10.535 1.00 97.12 73 GLN A C 1
ATOM 541 O O . GLN A 1 73 ? -8.426 6.895 -10.572 1.00 97.12 73 GLN A O 1
ATOM 546 N N . ASP A 1 74 ? -8.749 9.036 -9.948 1.00 97.94 74 ASP A N 1
ATOM 547 C CA . ASP A 1 74 ? -7.476 9.162 -9.251 1.00 97.94 74 ASP A CA 1
ATOM 548 C C . ASP A 1 74 ? -7.475 8.241 -8.023 1.00 97.94 74 ASP A C 1
ATOM 550 O O . ASP A 1 74 ? -8.396 8.259 -7.198 1.00 97.94 74 ASP A O 1
ATOM 554 N N . GLY A 1 75 ? -6.482 7.359 -7.926 1.00 97.56 75 GLY A N 1
ATOM 555 C CA . GLY A 1 75 ? -6.420 6.379 -6.848 1.00 97.56 75 GLY A CA 1
ATOM 556 C C . GLY A 1 75 ? -6.159 7.002 -5.477 1.00 97.56 75 GLY A C 1
ATOM 557 O O . GLY A 1 75 ? -6.694 6.522 -4.477 1.00 97.56 75 GLY A O 1
ATOM 558 N N . ILE A 1 76 ? -5.393 8.094 -5.405 1.00 98.12 76 ILE A N 1
ATOM 559 C CA . ILE A 1 76 ? -5.113 8.795 -4.146 1.00 98.12 76 ILE A CA 1
ATOM 560 C C . ILE A 1 76 ? -6.367 9.501 -3.641 1.00 98.12 76 ILE A C 1
ATOM 562 O O . ILE A 1 76 ? -6.649 9.460 -2.439 1.00 98.12 76 ILE A O 1
ATOM 566 N N . GLU A 1 77 ? -7.154 10.099 -4.532 1.00 97.81 77 GLU A N 1
ATOM 567 C CA . GLU A 1 77 ? -8.446 10.697 -4.185 1.00 97.81 77 GLU A CA 1
ATOM 568 C C . GLU A 1 77 ? -9.435 9.648 -3.666 1.00 97.81 77 GLU A C 1
ATOM 570 O O . GLU A 1 77 ? -10.041 9.850 -2.611 1.00 97.81 77 GLU A O 1
ATOM 575 N N . GLN A 1 78 ? -9.541 8.498 -4.340 1.00 97.94 78 GLN A N 1
ATOM 576 C CA . GLN A 1 78 ? -10.406 7.389 -3.921 1.00 97.94 78 GLN A CA 1
ATOM 577 C C . GLN A 1 78 ? -10.041 6.863 -2.527 1.00 97.94 78 GLN A C 1
ATOM 579 O O . GLN A 1 78 ? -10.912 6.736 -1.661 1.00 97.94 78 GLN A O 1
ATOM 584 N N . ILE A 1 79 ? -8.752 6.600 -2.281 1.00 98.06 79 ILE A N 1
ATOM 585 C CA . ILE A 1 79 ? -8.263 6.150 -0.970 1.00 98.06 79 ILE A CA 1
ATOM 586 C C . ILE A 1 79 ? -8.563 7.214 0.089 1.00 98.06 79 ILE A C 1
ATOM 588 O O . ILE A 1 79 ? -9.109 6.901 1.145 1.00 98.06 79 ILE A O 1
ATOM 592 N N . SER A 1 80 ? -8.267 8.482 -0.199 1.00 97.50 80 SER A N 1
ATOM 593 C CA . SER A 1 80 ? -8.495 9.583 0.742 1.00 97.50 80 SER A CA 1
ATOM 594 C C . SER A 1 80 ? -9.966 9.716 1.130 1.00 97.50 80 SER A C 1
ATOM 596 O O . SER A 1 80 ? -10.274 9.849 2.316 1.00 97.50 80 SER A O 1
ATOM 598 N N . ALA A 1 81 ? -10.878 9.632 0.159 1.00 96.75 81 ALA A N 1
ATOM 599 C CA . ALA A 1 81 ? -12.316 9.682 0.400 1.00 96.75 81 ALA A CA 1
ATOM 600 C C . ALA A 1 81 ? -12.789 8.506 1.268 1.00 96.75 81 ALA A C 1
ATOM 602 O O . ALA A 1 81 ? -13.550 8.705 2.218 1.00 96.75 81 ALA A O 1
ATOM 603 N N . PHE A 1 82 ? -12.291 7.295 1.000 1.00 97.00 82 PHE A N 1
ATOM 604 C CA . PHE A 1 82 ? -12.611 6.124 1.813 1.00 97.00 82 PHE A CA 1
ATOM 605 C C . PHE A 1 82 ? -12.134 6.290 3.261 1.00 97.00 82 PHE A C 1
ATOM 607 O O . PHE A 1 82 ? -12.904 6.056 4.192 1.00 97.00 82 PHE A O 1
ATOM 614 N N . LEU A 1 83 ? -10.890 6.726 3.473 1.00 96.38 83 LEU A N 1
ATOM 615 C CA . LEU A 1 83 ? -10.315 6.877 4.814 1.00 96.38 83 LEU A CA 1
ATOM 616 C C . LEU A 1 83 ? -11.017 7.957 5.644 1.00 96.38 83 LEU A C 1
ATOM 618 O O . LEU A 1 83 ? -11.180 7.790 6.851 1.00 96.38 83 LEU A O 1
ATOM 622 N N . GLN A 1 84 ? -11.488 9.035 5.012 1.00 94.69 84 GLN A N 1
ATOM 623 C CA . GLN A 1 84 ? -12.285 10.063 5.691 1.00 94.69 84 GLN A CA 1
ATOM 624 C C . GLN A 1 84 ? -13.597 9.505 6.253 1.00 94.69 84 GLN A C 1
ATOM 626 O O . GLN A 1 84 ? -14.013 9.893 7.344 1.00 94.69 84 GLN A O 1
ATOM 631 N N . GLN A 1 85 ? -14.229 8.576 5.533 1.00 95.19 85 GLN A N 1
ATOM 632 C CA . GLN A 1 85 ? -15.459 7.909 5.965 1.00 95.19 85 GLN A CA 1
ATOM 633 C C . GLN A 1 85 ? -15.203 6.763 6.957 1.00 95.19 85 GLN A C 1
ATOM 635 O O . GLN A 1 85 ? -16.134 6.311 7.619 1.00 95.19 85 GLN A O 1
ATOM 640 N N . ASN A 1 86 ? -13.952 6.311 7.084 1.00 95.06 86 ASN A N 1
ATOM 641 C CA . ASN A 1 86 ? -13.561 5.132 7.855 1.00 95.06 86 ASN A CA 1
ATOM 642 C C . ASN A 1 86 ? -12.424 5.449 8.846 1.00 95.06 86 ASN A C 1
ATOM 644 O O . ASN A 1 86 ? -11.328 4.889 8.743 1.00 95.06 86 ASN A O 1
ATOM 648 N N . PRO A 1 87 ? -12.656 6.331 9.839 1.00 92.12 87 PRO A N 1
ATOM 649 C CA . PRO A 1 87 ? -11.615 6.816 10.749 1.00 92.12 87 PRO A CA 1
ATOM 650 C C . PRO A 1 87 ? -11.030 5.743 11.681 1.00 92.12 87 PRO A C 1
ATOM 652 O O . PRO A 1 87 ? -10.034 6.016 12.351 1.00 92.12 87 PRO A O 1
ATOM 655 N N . GLN A 1 88 ? -11.650 4.562 11.761 1.00 92.06 88 GLN A N 1
ATOM 656 C CA . GLN A 1 88 ? -11.145 3.399 12.496 1.00 92.06 88 GLN A CA 1
ATOM 657 C C . GLN A 1 88 ? -9.969 2.697 11.798 1.00 92.06 88 GLN A C 1
ATOM 659 O O . GLN A 1 88 ? -9.263 1.916 12.436 1.00 92.06 88 GLN A O 1
ATOM 664 N N . ILE A 1 89 ? -9.764 2.941 10.500 1.00 94.38 89 ILE A N 1
ATOM 665 C CA . ILE A 1 89 ? -8.697 2.305 9.727 1.00 94.38 89 ILE A CA 1
ATOM 666 C C . ILE A 1 89 ? -7.346 2.883 10.137 1.00 94.38 89 ILE A C 1
ATOM 668 O O . ILE A 1 89 ? -7.153 4.095 10.186 1.00 94.38 89 ILE A O 1
ATOM 672 N N . THR A 1 90 ? -6.397 1.992 10.406 1.00 94.31 90 THR A N 1
ATOM 673 C CA . THR A 1 90 ? -5.020 2.338 10.785 1.00 94.31 90 THR A CA 1
ATOM 674 C C . THR A 1 90 ? -3.970 1.576 9.978 1.00 94.31 90 THR A C 1
ATOM 676 O O . THR A 1 90 ? -2.791 1.918 10.044 1.00 94.31 90 THR A O 1
ATOM 679 N N . THR A 1 91 ? -4.367 0.549 9.220 1.00 94.12 91 THR A N 1
ATOM 680 C CA . THR A 1 91 ? -3.473 -0.238 8.362 1.00 94.12 91 THR A CA 1
ATOM 681 C C . THR A 1 91 ? -4.053 -0.352 6.961 1.00 94.12 91 THR A C 1
ATOM 683 O O . THR A 1 91 ? -5.217 -0.712 6.792 1.00 94.12 91 THR A O 1
ATOM 686 N N . ILE A 1 92 ? -3.222 -0.070 5.962 1.00 94.94 92 ILE A N 1
ATOM 687 C CA . ILE A 1 92 ? -3.583 -0.157 4.550 1.00 94.94 92 ILE A CA 1
ATOM 688 C C . ILE A 1 92 ? -2.686 -1.175 3.857 1.00 94.94 92 ILE A C 1
ATOM 690 O O . ILE A 1 92 ? -1.464 -1.060 3.913 1.00 94.94 92 ILE A O 1
ATOM 694 N N . HIS A 1 93 ? -3.294 -2.124 3.155 1.00 94.19 93 HIS A N 1
ATOM 695 C CA . HIS A 1 93 ? -2.633 -2.962 2.160 1.00 94.19 93 HIS A CA 1
ATOM 696 C C . HIS A 1 93 ? -3.037 -2.450 0.777 1.00 94.19 93 HIS A C 1
ATOM 698 O O . HIS A 1 93 ? -4.223 -2.320 0.495 1.00 94.19 93 HIS A O 1
ATOM 704 N N . LEU A 1 94 ? -2.068 -2.140 -0.075 1.00 95.00 94 LEU A N 1
ATOM 705 C CA . LEU A 1 94 ? -2.288 -1.593 -1.409 1.00 95.00 94 LEU A CA 1
ATOM 706 C C . LEU A 1 94 ? -1.709 -2.547 -2.447 1.00 95.00 94 LEU A C 1
ATOM 708 O O . LEU A 1 94 ? -0.497 -2.755 -2.480 1.00 95.00 94 LEU A O 1
ATOM 712 N N . VAL A 1 95 ? -2.561 -3.113 -3.294 1.00 92.38 95 VAL A N 1
ATOM 713 C CA . VAL A 1 95 ? -2.157 -4.013 -4.379 1.00 92.38 95 VAL A CA 1
ATOM 714 C C . VAL A 1 95 ? -2.322 -3.300 -5.698 1.00 92.38 95 VAL A C 1
ATOM 716 O O . VAL A 1 95 ? -3.414 -2.850 -6.033 1.00 92.38 95 VAL A O 1
ATOM 719 N N . SER A 1 96 ? -1.226 -3.183 -6.433 1.00 94.00 96 SER A N 1
ATOM 720 C CA . SER A 1 96 ? -1.181 -2.396 -7.660 1.00 94.00 96 SER A CA 1
ATOM 721 C C . SER A 1 96 ? -0.045 -2.843 -8.569 1.00 94.00 96 SER A C 1
ATOM 723 O O . SER A 1 96 ? 0.835 -3.612 -8.176 1.00 94.00 96 SER A O 1
ATOM 725 N N . HIS A 1 97 ? -0.029 -2.330 -9.796 1.00 94.31 97 HIS A N 1
ATOM 726 C CA . HIS A 1 97 ? 1.209 -2.312 -10.559 1.00 94.31 97 HIS A CA 1
ATOM 727 C C . HIS A 1 97 ? 2.212 -1.338 -9.931 1.00 94.31 97 HIS A C 1
ATOM 729 O O . HIS A 1 97 ? 1.851 -0.357 -9.280 1.00 94.31 97 HIS A O 1
ATOM 735 N N . GLY A 1 98 ? 3.496 -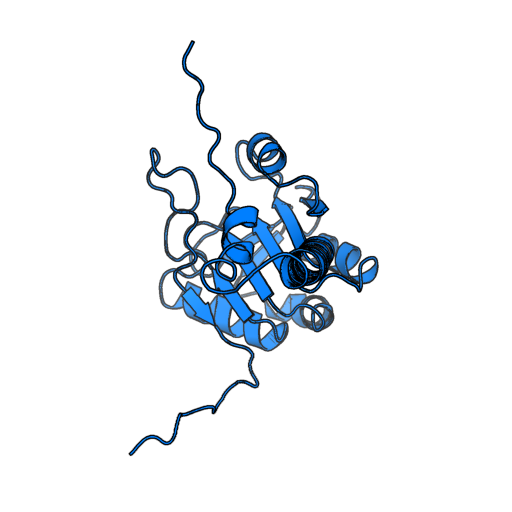1.604 -10.157 1.00 94.25 98 GLY A N 1
ATOM 736 C CA . GLY A 1 98 ? 4.582 -0.789 -9.637 1.00 94.25 98 GLY A CA 1
ATOM 737 C C . GLY A 1 98 ? 5.793 -0.796 -10.556 1.00 94.25 98 GLY A C 1
ATOM 738 O O . GLY A 1 98 ? 5.929 -1.652 -11.437 1.00 94.25 98 GLY A O 1
ATOM 739 N N . ALA A 1 99 ? 6.657 0.182 -10.326 1.00 94.94 99 ALA A N 1
ATOM 740 C CA . ALA A 1 99 ? 7.996 0.291 -10.883 1.00 94.94 99 ALA A CA 1
ATOM 741 C C . ALA A 1 99 ? 8.903 0.969 -9.835 1.00 94.94 99 ALA A C 1
ATOM 743 O O . ALA A 1 99 ? 8.374 1.539 -8.877 1.00 94.94 99 ALA A O 1
ATOM 744 N N . PRO A 1 100 ? 10.240 0.959 -9.991 1.00 95.94 100 PRO A N 1
ATOM 745 C CA . PRO A 1 100 ? 11.146 1.656 -9.073 1.00 95.94 100 PRO A CA 1
ATOM 746 C C . PRO A 1 100 ? 10.703 3.101 -8.792 1.00 95.94 100 PRO A C 1
ATOM 748 O O . PRO A 1 100 ? 10.708 3.946 -9.686 1.00 95.94 100 PRO A O 1
ATOM 751 N N . GLY A 1 101 ? 10.287 3.374 -7.552 1.00 95.94 101 GLY A N 1
ATOM 752 C CA . GLY A 1 101 ? 9.830 4.692 -7.106 1.00 95.94 101 GLY A CA 1
ATOM 753 C C . GLY A 1 101 ? 8.470 5.151 -7.649 1.00 95.94 101 GLY A C 1
ATOM 754 O O . GLY A 1 101 ? 8.219 6.358 -7.683 1.00 95.94 101 GLY A O 1
ATOM 755 N N . CYS A 1 102 ? 7.613 4.227 -8.099 1.00 97.06 102 CYS A N 1
ATOM 756 C CA . CYS A 1 102 ? 6.314 4.532 -8.699 1.00 97.06 102 CYS A CA 1
ATOM 757 C C . CYS A 1 102 ? 5.235 3.492 -8.346 1.00 97.06 102 CYS A C 1
ATOM 759 O O . CYS A 1 102 ? 5.467 2.283 -8.432 1.00 97.06 102 CYS A O 1
ATOM 761 N N . LEU A 1 103 ? 4.032 3.973 -8.024 1.00 96.81 103 LEU A N 1
ATOM 762 C CA . LEU A 1 103 ? 2.800 3.194 -7.875 1.00 96.81 103 LEU A CA 1
ATOM 763 C C . LEU A 1 103 ? 1.764 3.631 -8.913 1.00 96.81 103 LEU A C 1
ATOM 765 O O . LEU A 1 103 ? 1.564 4.829 -9.112 1.00 96.81 103 LEU A O 1
ATOM 769 N N . TYR A 1 104 ? 1.059 2.673 -9.509 1.00 96.56 104 TYR A N 1
ATOM 770 C CA . TYR A 1 104 ? -0.050 2.928 -10.434 1.00 96.56 104 TYR A CA 1
ATOM 771 C C . TYR A 1 104 ? -1.374 2.683 -9.713 1.00 96.56 104 TYR A C 1
ATOM 773 O O . TYR A 1 104 ? -1.597 1.575 -9.234 1.00 96.56 104 TYR A O 1
ATOM 781 N N . LEU A 1 105 ? -2.227 3.703 -9.597 1.00 96.81 105 LEU A N 1
ATOM 782 C CA . LEU A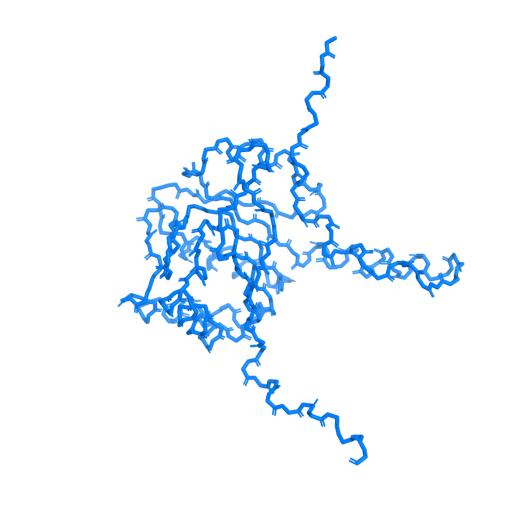 1 105 ? -3.455 3.641 -8.800 1.00 96.81 105 LEU A CA 1
ATOM 783 C C . LEU A 1 105 ? -4.613 4.317 -9.537 1.00 96.81 105 LEU A C 1
ATOM 785 O O . LEU A 1 105 ? -4.642 5.536 -9.699 1.00 96.81 105 LEU A O 1
ATOM 789 N N . GLY A 1 106 ? -5.589 3.529 -9.967 1.00 96.19 106 GLY A N 1
ATOM 790 C CA . GLY A 1 106 ? -6.663 3.987 -10.833 1.00 96.19 106 GLY A CA 1
ATOM 791 C C . GLY A 1 106 ? -6.097 4.542 -12.140 1.00 96.19 106 GLY A C 1
ATOM 792 O O . GLY A 1 106 ? -5.388 3.847 -12.866 1.00 96.19 106 GLY A O 1
ATOM 793 N N . ASN A 1 107 ? -6.378 5.812 -12.432 1.00 95.75 107 ASN A N 1
ATOM 794 C CA . ASN A 1 107 ? -5.800 6.512 -13.585 1.00 95.75 107 ASN A CA 1
ATOM 795 C C . ASN A 1 107 ? -4.556 7.357 -13.251 1.00 95.75 107 ASN A C 1
ATOM 797 O O . ASN A 1 107 ? -4.046 8.044 -14.140 1.00 95.75 107 ASN A O 1
ATOM 801 N N . CYS A 1 108 ? -4.066 7.333 -12.006 1.00 94.69 108 CYS A N 1
ATOM 802 C CA . CYS A 1 108 ? -2.934 8.147 -11.576 1.00 94.69 108 CYS A CA 1
ATOM 803 C C . CYS A 1 108 ? -1.663 7.316 -11.359 1.00 94.69 108 CYS A C 1
ATOM 805 O O . CYS A 1 108 ? -1.684 6.096 -11.180 1.00 94.69 108 CYS A O 1
ATOM 807 N N . GLN A 1 109 ? -0.525 8.007 -11.363 1.00 96.25 109 GLN A N 1
ATOM 808 C CA . GLN A 1 109 ? 0.767 7.456 -10.965 1.00 96.25 109 GLN A CA 1
ATOM 809 C C . GLN A 1 109 ? 1.264 8.265 -9.779 1.00 96.25 109 GLN A C 1
ATOM 811 O O . GLN A 1 109 ? 1.373 9.478 -9.903 1.00 96.25 109 GLN A O 1
ATOM 816 N N . LEU A 1 110 ? 1.580 7.630 -8.657 1.00 97.94 110 LEU A N 1
ATOM 817 C CA . LEU A 1 110 ? 2.240 8.291 -7.534 1.00 97.94 110 LEU A CA 1
ATOM 818 C C . LEU A 1 110 ? 3.734 7.969 -7.586 1.00 97.94 110 LEU A C 1
ATOM 820 O O . LEU A 1 110 ? 4.116 6.808 -7.458 1.00 97.94 110 LEU A O 1
ATOM 824 N N . ASN A 1 111 ? 4.579 8.982 -7.766 1.00 97.75 111 ASN A N 1
ATOM 825 C CA . ASN A 1 111 ? 6.025 8.813 -7.901 1.00 97.75 111 ASN A CA 1
ATOM 826 C C . ASN A 1 111 ? 6.807 10.023 -7.356 1.00 97.75 111 ASN A C 1
ATOM 828 O O . ASN A 1 111 ? 6.232 11.006 -6.894 1.00 97.75 111 ASN A O 1
ATOM 832 N N . LEU A 1 112 ? 8.139 9.970 -7.420 1.00 95.75 112 LEU A N 1
ATOM 833 C CA . LEU A 1 112 ? 9.017 11.028 -6.896 1.00 95.75 112 LEU A CA 1
ATOM 834 C C . LEU A 1 112 ? 8.772 12.430 -7.476 1.00 95.75 112 LEU A C 1
ATOM 836 O O . LEU A 1 112 ? 9.048 13.414 -6.791 1.00 95.75 112 LEU A O 1
ATOM 840 N N . THR A 1 113 ? 8.274 12.538 -8.709 1.00 97.00 113 THR A N 1
ATOM 841 C CA . THR A 1 113 ? 8.074 13.835 -9.373 1.00 97.00 113 THR A CA 1
ATOM 842 C C . THR A 1 113 ? 6.809 14.553 -8.916 1.00 97.00 113 THR A C 1
ATOM 844 O O . THR A 1 113 ? 6.803 15.779 -8.903 1.00 97.00 113 THR A O 1
ATOM 847 N N . ASN A 1 114 ? 5.778 13.812 -8.494 1.00 97.00 114 ASN A N 1
ATOM 848 C CA . ASN A 1 114 ? 4.460 14.365 -8.169 1.00 97.00 114 ASN A CA 1
ATOM 849 C C . ASN A 1 114 ? 3.966 14.045 -6.749 1.00 97.00 114 ASN A C 1
ATOM 851 O O . ASN A 1 114 ? 2.889 14.482 -6.355 1.00 97.00 114 ASN A O 1
ATOM 855 N N . ILE A 1 115 ? 4.741 13.323 -5.932 1.00 97.31 115 ILE A N 1
ATOM 856 C CA . ILE A 1 115 ? 4.340 12.967 -4.559 1.00 97.31 115 ILE A CA 1
ATOM 857 C C . ILE A 1 115 ? 3.975 14.190 -3.702 1.00 97.31 115 ILE A C 1
ATOM 859 O O . ILE A 1 115 ? 3.144 14.101 -2.800 1.00 97.31 115 ILE A O 1
ATOM 863 N N . TYR A 1 116 ? 4.575 15.348 -3.983 1.00 96.81 116 TYR A N 1
ATOM 864 C CA . TYR A 1 116 ? 4.270 16.584 -3.269 1.00 96.81 116 TYR A CA 1
ATOM 865 C C . TYR A 1 116 ? 3.008 17.294 -3.758 1.00 96.81 116 TYR A C 1
ATOM 867 O O . TYR A 1 116 ? 2.436 18.054 -2.978 1.00 96.81 116 TYR A O 1
ATOM 875 N N . ASP A 1 117 ? 2.533 16.997 -4.965 1.00 97.44 117 ASP A N 1
ATOM 876 C CA . ASP A 1 117 ? 1.249 17.500 -5.461 1.00 97.44 117 ASP A CA 1
ATOM 877 C C . ASP A 1 117 ? 0.093 16.864 -4.674 1.00 97.44 117 ASP A C 1
ATOM 879 O O . ASP A 1 117 ? -0.896 17.523 -4.365 1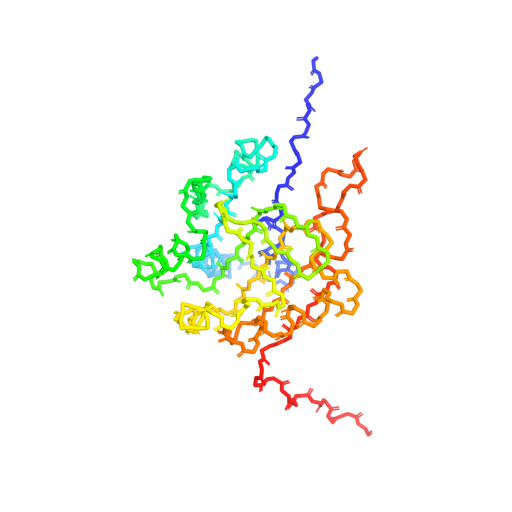.00 97.44 117 ASP A O 1
ATOM 883 N N . TYR A 1 118 ? 0.277 15.617 -4.227 1.00 97.56 118 TYR A N 1
ATOM 884 C CA . TYR A 1 118 ? -0.651 14.897 -3.348 1.00 97.56 118 TYR A CA 1
ATOM 885 C C . TYR A 1 118 ? -0.422 15.140 -1.851 1.00 97.56 118 TYR A C 1
ATOM 887 O O . TYR A 1 118 ? -1.033 14.470 -1.015 1.00 97.56 118 TYR A O 1
ATOM 895 N N . ARG A 1 119 ? 0.471 16.063 -1.462 1.00 95.81 119 ARG A N 1
ATOM 896 C CA . ARG A 1 119 ? 0.891 16.220 -0.058 1.00 95.81 119 ARG A CA 1
ATOM 897 C C . ARG A 1 119 ? -0.295 16.419 0.882 1.00 95.81 119 ARG A C 1
ATOM 899 O O . ARG A 1 119 ? -0.320 15.798 1.937 1.00 95.81 119 ARG A O 1
ATOM 906 N N . GLN A 1 120 ? -1.261 17.259 0.513 1.00 95.50 120 GLN A N 1
ATOM 907 C CA . GLN A 1 120 ? -2.413 17.547 1.369 1.00 95.50 120 GLN A CA 1
ATOM 908 C C . GLN A 1 120 ? -3.277 16.297 1.587 1.00 95.50 120 GLN A C 1
ATOM 910 O O . GLN A 1 120 ? -3.658 16.000 2.718 1.00 95.50 120 GLN A O 1
ATOM 915 N N . GLN A 1 121 ? -3.550 15.534 0.527 1.00 96.25 121 GLN A N 1
ATOM 916 C CA . GLN A 1 121 ? -4.291 14.276 0.597 1.00 96.25 121 GLN A CA 1
ATOM 917 C C . GLN A 1 121 ? -3.549 13.249 1.460 1.00 96.25 121 GLN A C 1
ATOM 919 O O . GLN A 1 121 ? -4.135 12.686 2.380 1.00 96.25 121 GLN A O 1
ATOM 924 N N . LEU A 1 122 ? -2.250 13.063 1.219 1.00 96.69 122 LEU A N 1
ATOM 925 C CA . LEU A 1 122 ? -1.417 12.101 1.942 1.00 96.69 122 LEU A CA 1
ATOM 926 C C . LEU A 1 122 ? -1.236 12.473 3.422 1.00 96.69 122 LEU A C 1
ATOM 928 O O . LEU A 1 122 ? -1.224 11.594 4.277 1.00 96.69 122 LEU A O 1
ATOM 932 N N . GLN A 1 123 ? -1.153 13.763 3.757 1.00 95.00 123 GLN A N 1
ATOM 933 C CA . GLN A 1 123 ? -1.120 14.222 5.152 1.00 95.00 123 GLN A CA 1
ATOM 934 C C . GLN A 1 123 ? -2.439 13.954 5.883 1.00 95.00 123 GLN A C 1
ATOM 936 O O . GLN A 1 123 ? -2.436 13.694 7.085 1.00 95.00 123 GLN A O 1
ATOM 941 N N . ASN A 1 124 ? -3.570 13.939 5.173 1.00 93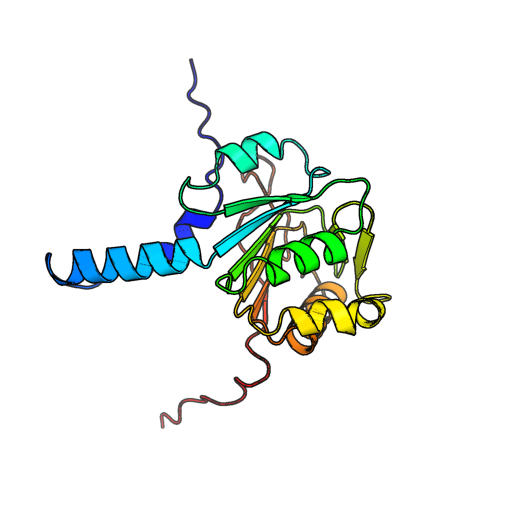.19 124 ASN A N 1
ATOM 942 C CA . ASN A 1 124 ? -4.850 13.551 5.767 1.00 93.19 124 ASN A CA 1
ATOM 943 C C . ASN A 1 124 ? -4.903 12.057 6.130 1.00 93.19 124 ASN A C 1
ATOM 945 O O . ASN A 1 124 ? -5.808 11.638 6.852 1.00 93.19 124 ASN A O 1
ATOM 949 N N . TRP A 1 125 ? -3.927 11.255 5.694 1.00 93.81 125 TRP A N 1
ATOM 950 C CA . TRP A 1 125 ? -3.777 9.858 6.099 1.00 93.81 125 TRP A CA 1
ATOM 951 C C . TRP A 1 125 ? -3.027 9.713 7.433 1.00 93.81 125 TRP A C 1
ATOM 953 O O . TRP A 1 125 ? -2.671 8.604 7.799 1.00 93.81 125 TRP A O 1
ATOM 963 N N . ALA A 1 126 ? -2.812 10.785 8.204 1.00 80.94 126 ALA A N 1
ATOM 964 C CA . ALA A 1 126 ? -2.014 10.764 9.440 1.00 80.94 126 ALA A CA 1
ATOM 965 C C . ALA A 1 126 ? -2.476 9.772 10.532 1.00 80.94 126 ALA A C 1
ATOM 967 O O . ALA A 1 126 ? -1.721 9.484 11.456 1.00 80.94 126 ALA A O 1
ATOM 968 N N . LYS A 1 127 ? -3.710 9.250 10.464 1.00 86.25 127 LYS A N 1
ATOM 969 C CA . LYS A 1 127 ? -4.190 8.178 11.364 1.00 86.25 127 LYS A CA 1
ATOM 970 C C . LYS A 1 127 ? -3.716 6.779 10.951 1.00 86.25 127 LYS A C 1
ATOM 972 O O . LYS A 1 127 ? -3.885 5.821 11.704 1.00 86.25 127 LYS A O 1
ATOM 977 N N . ILE A 1 128 ? -3.159 6.654 9.751 1.00 94.25 128 ILE A N 1
ATOM 978 C CA . ILE A 1 128 ? -2.624 5.410 9.225 1.00 94.25 128 ILE A CA 1
ATOM 979 C C . ILE A 1 128 ? -1.249 5.180 9.832 1.00 94.25 128 ILE A C 1
ATOM 981 O O . ILE A 1 128 ? -0.304 5.927 9.609 1.00 94.25 128 ILE A O 1
ATOM 985 N N . ASN A 1 129 ? -1.138 4.097 10.588 1.00 93.12 129 ASN A N 1
ATOM 986 C CA . ASN A 1 129 ? 0.100 3.695 11.237 1.00 93.12 129 ASN A CA 1
ATOM 987 C C . ASN A 1 129 ? 1.003 2.917 10.279 1.00 93.12 129 ASN A C 1
ATOM 989 O O . ASN A 1 129 ? 2.227 2.949 10.413 1.00 93.12 129 ASN A O 1
ATOM 993 N N . ARG A 1 130 ? 0.406 2.171 9.340 1.00 94.06 130 ARG A N 1
ATOM 994 C CA . ARG A 1 130 ? 1.131 1.242 8.474 1.00 94.06 130 ARG A CA 1
ATOM 995 C C . ARG A 1 130 ? 0.541 1.189 7.069 1.00 94.06 130 ARG A C 1
ATOM 997 O O . ARG A 1 130 ? -0.665 1.008 6.915 1.00 94.06 130 ARG A O 1
ATOM 1004 N N . ILE A 1 131 ? 1.405 1.289 6.064 1.00 95.06 131 ILE A N 1
ATOM 1005 C CA . ILE A 1 131 ? 1.061 1.141 4.648 1.00 95.06 131 ILE A CA 1
ATOM 1006 C C . ILE A 1 131 ? 1.950 0.051 4.047 1.00 95.06 131 ILE A C 1
ATOM 1008 O O . ILE A 1 131 ? 3.176 0.107 4.152 1.00 95.06 131 ILE A O 1
ATOM 1012 N N . LEU A 1 132 ? 1.320 -0.940 3.426 1.00 94.25 132 LEU A N 1
ATOM 1013 C CA . LEU A 1 132 ? 1.963 -2.069 2.769 1.00 94.25 132 LEU A CA 1
ATOM 1014 C C . LEU A 1 132 ? 1.720 -1.973 1.273 1.00 94.25 132 LEU A C 1
ATOM 1016 O O . LEU A 1 132 ? 0.573 -1.968 0.832 1.00 94.25 132 LEU A O 1
ATOM 1020 N N . LEU A 1 133 ? 2.797 -1.887 0.505 1.00 94.38 133 LEU A N 1
ATOM 1021 C CA . LEU A 1 133 ? 2.775 -1.637 -0.927 1.00 94.38 133 LEU A CA 1
ATOM 1022 C C . LEU A 1 133 ? 3.154 -2.913 -1.682 1.00 94.38 133 LEU A C 1
ATOM 1024 O O . LEU A 1 133 ? 4.332 -3.210 -1.894 1.00 94.38 133 LEU A O 1
ATOM 1028 N N . TYR A 1 134 ? 2.137 -3.648 -2.117 1.00 90.31 134 TYR A N 1
ATOM 1029 C CA . TYR A 1 134 ? 2.252 -4.826 -2.973 1.00 90.31 134 TYR A CA 1
ATOM 1030 C C . TYR A 1 134 ? 2.233 -4.394 -4.440 1.00 90.31 134 TYR A C 1
ATOM 1032 O O . TYR A 1 134 ? 1.275 -4.642 -5.172 1.00 90.31 134 TYR A O 1
ATOM 1040 N N . GLY A 1 135 ? 3.297 -3.704 -4.845 1.00 88.56 135 GLY A N 1
ATOM 1041 C CA . GLY A 1 135 ? 3.565 -3.348 -6.233 1.00 88.56 135 GLY A CA 1
ATOM 1042 C C . GLY A 1 135 ? 4.955 -3.814 -6.637 1.00 88.56 135 GLY A C 1
ATOM 1043 O O . GLY A 1 135 ? 5.900 -3.727 -5.850 1.00 88.56 135 GLY A O 1
ATOM 1044 N N . CYS A 1 136 ? 5.084 -4.320 -7.863 1.00 86.81 136 CYS A N 1
ATOM 1045 C CA . CYS A 1 136 ? 6.359 -4.816 -8.374 1.00 86.81 136 CYS A CA 1
ATOM 1046 C C . CYS A 1 136 ? 7.445 -3.738 -8.278 1.00 86.81 136 CYS A C 1
ATOM 1048 O O . CYS A 1 136 ? 7.320 -2.679 -8.883 1.00 86.81 136 CYS A O 1
ATOM 1050 N N . GLN A 1 137 ? 8.538 -4.043 -7.579 1.00 87.56 137 GLN A N 1
ATOM 1051 C CA . GLN A 1 137 ? 9.773 -3.257 -7.549 1.00 87.56 137 GLN A CA 1
ATOM 1052 C C . GLN A 1 137 ? 9.600 -1.807 -7.073 1.00 87.56 137 GLN A C 1
ATOM 1054 O O . GLN A 1 137 ? 10.461 -0.977 -7.347 1.00 87.56 137 GLN A O 1
ATOM 1059 N N . VAL A 1 138 ? 8.527 -1.481 -6.349 1.00 93.19 138 VAL A N 1
ATOM 1060 C CA . VAL A 1 138 ? 8.253 -0.111 -5.874 1.00 93.19 138 VAL A CA 1
ATOM 1061 C C . VAL A 1 138 ? 9.415 0.435 -5.048 1.00 93.19 138 VAL A C 1
ATOM 1063 O O . VAL A 1 138 ? 9.770 1.604 -5.182 1.00 93.19 138 VAL A O 1
ATOM 1066 N N . ALA A 1 139 ? 10.044 -0.421 -4.243 1.00 91.50 139 ALA A N 1
ATOM 1067 C CA . ALA A 1 139 ? 11.190 -0.088 -3.406 1.00 91.50 139 ALA A CA 1
ATOM 1068 C C . ALA A 1 139 ? 12.551 -0.446 -4.027 1.00 91.50 139 ALA A C 1
ATOM 1070 O O . ALA A 1 139 ? 13.566 -0.407 -3.336 1.00 91.50 139 ALA A O 1
ATOM 1071 N N . ALA A 1 140 ? 12.600 -0.820 -5.307 1.00 91.19 140 ALA A N 1
ATOM 1072 C CA . ALA A 1 140 ? 13.848 -1.223 -5.941 1.00 91.19 140 ALA A CA 1
ATOM 1073 C C . ALA A 1 140 ? 14.783 -0.025 -6.184 1.00 91.19 140 ALA A C 1
ATOM 1075 O O . ALA A 1 140 ? 14.377 1.009 -6.721 1.00 91.19 140 ALA A O 1
ATOM 1076 N N . GLY A 1 141 ? 16.058 -0.202 -5.832 1.00 93.38 141 GLY A N 1
ATOM 1077 C CA . GLY A 1 141 ? 17.117 0.786 -6.043 1.00 93.38 141 GLY A CA 1
ATOM 1078 C C . GLY A 1 141 ? 16.928 2.097 -5.269 1.00 93.38 141 GLY A C 1
ATOM 1079 O O . GLY A 1 141 ? 16.057 2.229 -4.404 1.00 93.38 141 GLY A O 1
ATOM 1080 N N . ASP A 1 142 ? 17.759 3.083 -5.606 1.00 94.00 142 ASP A N 1
ATOM 1081 C CA . ASP A 1 142 ? 17.783 4.384 -4.926 1.00 94.00 142 ASP A CA 1
ATOM 1082 C C . ASP A 1 142 ? 16.458 5.135 -5.087 1.00 94.00 142 ASP A C 1
ATOM 1084 O O . ASP A 1 142 ? 15.920 5.661 -4.114 1.00 94.00 142 ASP A O 1
ATOM 1088 N N . ALA A 1 143 ? 15.880 5.108 -6.293 1.00 94.25 143 ALA A N 1
ATOM 1089 C CA . ALA A 1 143 ? 14.595 5.743 -6.575 1.00 94.25 143 ALA A CA 1
ATOM 1090 C C . ALA A 1 143 ? 13.456 5.137 -5.739 1.00 94.25 143 ALA A C 1
ATOM 1092 O O . ALA A 1 143 ? 12.644 5.870 -5.172 1.00 94.25 143 ALA A O 1
ATOM 1093 N N . GLY A 1 144 ? 13.406 3.806 -5.624 1.00 95.44 144 GLY A N 1
ATOM 1094 C CA . GLY A 1 144 ? 12.400 3.132 -4.813 1.00 95.44 144 GLY A CA 1
ATOM 1095 C C . GLY A 1 144 ? 12.551 3.429 -3.325 1.00 95.44 144 GLY A C 1
ATOM 1096 O O . GLY A 1 144 ? 11.569 3.755 -2.659 1.00 95.44 144 GLY A O 1
ATOM 1097 N N . THR A 1 145 ? 13.785 3.396 -2.823 1.00 93.88 145 THR A N 1
ATOM 1098 C CA . THR A 1 145 ? 14.113 3.716 -1.426 1.00 93.88 145 THR A CA 1
ATOM 1099 C C . THR A 1 145 ? 13.764 5.166 -1.082 1.00 93.88 145 THR A C 1
ATOM 1101 O O . THR A 1 145 ? 13.147 5.436 -0.049 1.00 93.88 145 THR A O 1
ATOM 1104 N N . GLU A 1 146 ? 14.107 6.115 -1.955 1.00 95.69 146 GLU A N 1
ATOM 1105 C CA . GLU A 1 146 ? 13.766 7.524 -1.769 1.00 95.69 146 GLU A CA 1
ATOM 1106 C C . GLU A 1 146 ? 12.246 7.735 -1.772 1.00 95.69 146 GLU A C 1
ATOM 1108 O O . GLU A 1 146 ? 11.721 8.474 -0.934 1.00 95.69 146 GLU A O 1
ATOM 1113 N N . PHE A 1 147 ? 11.530 7.062 -2.674 1.00 97.31 147 PHE A N 1
ATOM 1114 C CA . PHE A 1 147 ? 10.080 7.179 -2.796 1.00 97.31 147 PHE A CA 1
ATOM 1115 C C . PHE A 1 147 ? 9.360 6.775 -1.510 1.00 97.31 147 PHE A C 1
ATOM 1117 O O . PHE A 1 147 ? 8.591 7.566 -0.957 1.00 97.31 147 PHE A O 1
ATOM 1124 N N . ILE A 1 148 ? 9.644 5.582 -0.986 1.00 95.25 148 ILE A N 1
ATOM 1125 C CA . ILE A 1 148 ? 8.984 5.091 0.231 1.00 95.25 148 ILE A CA 1
ATOM 1126 C C . ILE A 1 148 ? 9.394 5.888 1.478 1.00 95.25 148 ILE A C 1
ATOM 1128 O O . ILE A 1 148 ? 8.576 6.063 2.381 1.00 95.25 148 ILE A O 1
ATOM 1132 N N . ASN A 1 149 ? 10.609 6.449 1.510 1.00 95.38 149 ASN A N 1
ATOM 1133 C CA . ASN A 1 149 ? 11.036 7.366 2.566 1.00 95.38 149 ASN A CA 1
ATOM 1134 C C . ASN A 1 149 ? 10.220 8.669 2.537 1.00 95.38 149 ASN A C 1
ATOM 1136 O O . ASN A 1 149 ? 9.666 9.073 3.559 1.00 95.38 149 ASN A O 1
ATOM 1140 N N . LYS A 1 150 ? 10.074 9.314 1.370 1.00 96.00 150 LYS A N 1
ATOM 1141 C CA . LYS A 1 150 ? 9.240 10.524 1.245 1.00 96.00 150 LYS A CA 1
ATOM 1142 C C . LYS A 1 150 ? 7.781 10.237 1.589 1.00 96.00 150 LYS A C 1
ATOM 1144 O O . LYS A 1 150 ? 7.157 11.033 2.287 1.00 96.00 150 LYS A O 1
ATOM 1149 N N . LEU A 1 151 ? 7.248 9.099 1.147 1.00 96.19 151 LEU A N 1
ATOM 1150 C CA . LEU A 1 151 ? 5.883 8.696 1.475 1.00 96.19 151 LEU A CA 1
ATOM 1151 C C . LEU A 1 151 ? 5.698 8.518 2.988 1.00 96.19 151 LEU A C 1
ATOM 1153 O O . LEU A 1 151 ? 4.724 9.028 3.543 1.00 96.19 151 LEU A O 1
ATOM 1157 N N . SER A 1 152 ? 6.654 7.875 3.665 1.00 95.44 152 SER A N 1
ATOM 1158 C CA . SER A 1 152 ? 6.664 7.747 5.128 1.00 95.44 152 SER A CA 1
ATOM 1159 C C . SER A 1 152 ? 6.688 9.112 5.819 1.00 95.44 152 SER A C 1
ATOM 1161 O O . SER A 1 152 ? 5.904 9.359 6.730 1.00 95.44 152 SER A O 1
ATOM 1163 N N . GLN A 1 153 ? 7.525 10.039 5.350 1.00 94.44 153 GLN A N 1
ATOM 1164 C CA . GLN A 1 153 ? 7.625 11.385 5.922 1.00 94.44 153 GLN A CA 1
ATOM 1165 C C . GLN A 1 153 ? 6.336 12.199 5.770 1.00 94.44 153 GLN A C 1
ATOM 1167 O O . GLN A 1 153 ? 5.974 12.938 6.681 1.00 94.44 153 GLN A O 1
ATOM 1172 N N . ILE A 1 154 ? 5.653 12.089 4.628 1.00 95.56 154 ILE A N 1
ATOM 1173 C CA . ILE A 1 154 ? 4.430 12.856 4.350 1.00 95.56 154 ILE A CA 1
ATOM 1174 C C . ILE A 1 154 ? 3.237 12.285 5.120 1.00 95.56 154 ILE A C 1
ATOM 1176 O O . ILE A 1 154 ? 2.464 13.045 5.697 1.00 95.56 154 ILE A O 1
ATOM 1180 N N . THR A 1 155 ? 3.085 10.960 5.117 1.00 95.31 155 THR A N 1
ATOM 1181 C CA . THR A 1 155 ? 1.944 10.281 5.756 1.00 95.31 155 THR A CA 1
ATOM 1182 C C . THR A 1 155 ? 2.127 10.114 7.261 1.00 95.31 155 THR A C 1
ATOM 1184 O O . THR A 1 155 ? 1.151 9.958 7.985 1.00 95.31 155 THR A O 1
ATOM 1187 N N . GLY A 1 156 ? 3.373 10.114 7.738 1.00 93.94 156 GLY A N 1
ATOM 1188 C CA . GLY A 1 156 ? 3.712 9.698 9.092 1.00 93.94 156 GLY A CA 1
ATOM 1189 C C . GLY A 1 156 ? 3.616 8.185 9.304 1.00 93.94 156 GLY A C 1
ATOM 1190 O O . GLY A 1 156 ? 3.808 7.736 10.423 1.00 93.94 156 GLY A O 1
ATOM 1191 N N . ALA A 1 157 ? 3.333 7.379 8.280 1.00 94.62 157 ALA A N 1
ATOM 1192 C CA . ALA A 1 157 ? 3.145 5.941 8.436 1.00 94.62 157 ALA A CA 1
ATOM 1193 C C . ALA A 1 157 ? 4.464 5.160 8.330 1.00 94.62 157 ALA A C 1
ATOM 1195 O O . ALA A 1 157 ? 5.406 5.562 7.636 1.00 94.62 157 ALA A O 1
ATOM 1196 N N . LYS A 1 158 ? 4.500 3.971 8.946 1.00 94.06 158 LYS A N 1
ATOM 1197 C CA . LYS A 1 158 ? 5.481 2.936 8.600 1.00 94.06 158 LYS A CA 1
ATOM 1198 C C . LYS A 1 158 ? 5.152 2.410 7.204 1.00 94.06 158 LYS A C 1
ATOM 1200 O O . LYS A 1 158 ? 4.044 1.919 6.988 1.00 94.06 158 LYS A O 1
ATOM 1205 N N . ILE A 1 159 ? 6.107 2.466 6.284 1.00 94.19 159 ILE A N 1
ATOM 1206 C CA . ILE A 1 159 ? 5.927 1.966 4.915 1.00 94.19 159 ILE A CA 1
ATOM 1207 C C . ILE A 1 159 ? 6.692 0.658 4.765 1.00 94.19 159 ILE A C 1
ATOM 1209 O O . ILE A 1 159 ? 7.849 0.585 5.168 1.00 94.19 159 ILE A O 1
ATOM 1213 N N . ALA A 1 160 ? 6.063 -0.361 4.192 1.00 91.25 160 ALA A N 1
ATOM 1214 C CA . ALA A 1 160 ? 6.725 -1.572 3.721 1.00 91.25 160 ALA A CA 1
ATOM 1215 C C . ALA A 1 160 ? 6.383 -1.777 2.243 1.00 91.25 160 ALA A C 1
ATOM 1217 O O . ALA A 1 160 ? 5.236 -1.574 1.848 1.00 91.25 160 ALA A O 1
ATOM 1218 N N . ALA A 1 161 ? 7.360 -2.141 1.422 1.00 90.19 161 ALA A N 1
ATOM 1219 C CA . ALA A 1 161 ? 7.199 -2.251 -0.022 1.00 90.19 161 ALA A CA 1
ATOM 1220 C C . ALA A 1 161 ? 8.139 -3.311 -0.603 1.00 90.19 161 ALA A C 1
ATOM 1222 O O . ALA A 1 161 ? 9.203 -3.578 -0.040 1.00 90.19 161 ALA A O 1
ATOM 1223 N N . SER A 1 162 ? 7.754 -3.891 -1.741 1.00 85.62 162 SER A N 1
ATOM 1224 C CA . SER A 1 162 ? 8.596 -4.877 -2.417 1.00 85.62 162 SER A CA 1
ATOM 1225 C C . SER A 1 162 ? 9.684 -4.214 -3.264 1.00 85.62 162 SER A C 1
ATOM 1227 O O . SER A 1 162 ? 9.441 -3.249 -3.997 1.00 85.62 162 SER A O 1
ATOM 1229 N N . SER A 1 163 ? 10.892 -4.761 -3.181 1.00 82.81 163 SER A N 1
ATOM 1230 C CA . SER A 1 163 ? 12.015 -4.488 -4.087 1.00 82.81 163 SER A CA 1
ATOM 1231 C C . SER A 1 163 ? 12.054 -5.452 -5.280 1.00 82.81 163 SER A C 1
ATOM 1233 O O . SER A 1 163 ? 12.759 -5.198 -6.255 1.00 82.81 163 SER A O 1
ATOM 1235 N N . GLY A 1 164 ? 11.274 -6.536 -5.228 1.00 78.81 164 GLY A N 1
ATOM 1236 C CA . GLY A 1 164 ? 11.194 -7.580 -6.244 1.00 78.81 164 GLY A CA 1
ATOM 1237 C C . GLY A 1 164 ? 9.868 -7.595 -7.006 1.00 78.81 164 GLY A C 1
ATOM 1238 O O . GLY A 1 164 ? 9.037 -6.690 -6.917 1.00 78.81 164 GLY A O 1
ATOM 1239 N N . ARG A 1 165 ? 9.660 -8.643 -7.810 1.00 75.94 165 ARG A N 1
ATOM 1240 C CA . ARG A 1 165 ? 8.349 -8.895 -8.423 1.00 75.94 165 ARG A CA 1
ATOM 1241 C C . ARG A 1 165 ? 7.387 -9.357 -7.339 1.00 75.94 165 ARG A C 1
ATOM 1243 O O . ARG A 1 165 ? 7.727 -10.255 -6.576 1.00 75.94 165 ARG A O 1
ATOM 1250 N N . VAL A 1 166 ? 6.179 -8.804 -7.333 1.00 74.12 166 VAL A N 1
ATOM 1251 C CA . VAL A 1 166 ? 5.122 -9.244 -6.422 1.00 74.12 166 VAL A CA 1
ATOM 1252 C C . VAL A 1 166 ? 4.217 -10.258 -7.116 1.00 74.12 166 VAL A C 1
ATOM 1254 O O . VAL A 1 166 ? 3.907 -10.091 -8.297 1.00 74.12 166 VAL A O 1
ATOM 1257 N N . GLY A 1 167 ? 3.800 -11.313 -6.413 1.00 68.06 167 GLY A N 1
ATOM 1258 C CA . GLY A 1 167 ? 2.793 -12.256 -6.906 1.00 68.06 167 GLY A CA 1
ATOM 1259 C C . GLY A 1 167 ? 3.185 -13.727 -6.786 1.00 68.06 167 GLY A C 1
ATOM 1260 O O . GLY A 1 167 ? 3.910 -14.129 -5.886 1.00 68.06 167 GLY A O 1
ATOM 1261 N N . ASN A 1 168 ? 2.667 -14.555 -7.695 1.00 66.94 168 ASN A N 1
ATOM 1262 C CA . ASN A 1 168 ? 2.828 -16.008 -7.642 1.00 66.94 168 ASN A CA 1
ATOM 1263 C C . ASN A 1 168 ? 4.309 -16.439 -7.732 1.00 66.94 168 ASN A C 1
ATOM 1265 O O . ASN A 1 168 ? 4.980 -16.149 -8.725 1.00 66.94 168 ASN A O 1
ATOM 1269 N N . ALA A 1 169 ? 4.776 -17.214 -6.748 1.00 66.50 169 ALA A N 1
ATOM 1270 C CA . ALA A 1 169 ? 6.127 -17.780 -6.701 1.00 66.50 169 ALA A CA 1
ATOM 1271 C C . ALA A 1 169 ? 6.481 -18.638 -7.923 1.00 66.50 169 ALA A C 1
ATOM 1273 O O . ALA A 1 169 ? 7.596 -18.553 -8.434 1.00 66.50 169 ALA A O 1
ATOM 1274 N N . ALA A 1 170 ? 5.523 -19.391 -8.470 1.00 58.50 170 ALA A N 1
ATOM 1275 C CA . ALA A 1 170 ? 5.716 -20.167 -9.696 1.00 58.50 170 ALA A CA 1
ATOM 1276 C C . ALA A 1 170 ? 5.941 -19.284 -10.940 1.00 58.50 170 ALA A C 1
ATOM 1278 O O . ALA A 1 170 ? 6.481 -19.755 -11.937 1.00 58.50 170 ALA A O 1
ATOM 1279 N N . LEU A 1 171 ? 5.554 -18.004 -10.881 1.00 63.81 171 LEU A N 1
ATOM 1280 C CA . LEU A 1 171 ? 5.791 -16.994 -11.920 1.00 63.81 171 LEU A CA 1
ATOM 1281 C C . LEU A 1 171 ? 6.947 -16.039 -11.559 1.00 63.81 171 LEU A C 1
ATOM 1283 O O . LEU A 1 171 ? 7.142 -15.020 -12.229 1.00 63.81 171 LEU A O 1
ATOM 1287 N N . GLY A 1 172 ? 7.716 -16.366 -10.513 1.00 62.62 172 GLY A N 1
ATOM 1288 C CA . GLY A 1 172 ? 8.859 -15.587 -10.038 1.00 62.62 172 GLY A CA 1
ATOM 1289 C C . GLY A 1 172 ? 8.493 -14.355 -9.205 1.00 62.62 172 GLY A C 1
ATOM 1290 O O . GLY A 1 172 ? 9.290 -13.420 -9.156 1.00 62.62 172 GLY A O 1
ATOM 1291 N N . GLY A 1 173 ? 7.295 -14.316 -8.612 1.00 63.78 173 GLY A N 1
ATOM 1292 C CA . GLY A 1 173 ? 6.868 -13.275 -7.671 1.00 63.78 173 GLY A CA 1
ATOM 1293 C C . GLY A 1 173 ? 7.020 -13.688 -6.201 1.00 63.78 173 GLY A C 1
ATOM 1294 O O . GLY A 1 173 ? 7.047 -14.871 -5.883 1.00 63.78 173 GLY A O 1
ATOM 1295 N N . SER A 1 174 ? 7.104 -12.711 -5.303 1.00 72.50 174 SER A N 1
ATOM 1296 C CA . SER A 1 174 ? 7.051 -12.893 -3.849 1.00 72.50 174 SER A CA 1
ATOM 1297 C C . SER A 1 174 ? 5.931 -12.040 -3.257 1.00 72.50 174 SER A C 1
ATOM 1299 O O . SER A 1 174 ? 5.506 -11.058 -3.856 1.00 72.50 174 SER A O 1
ATOM 1301 N N . TRP A 1 175 ? 5.431 -12.396 -2.081 1.00 78.56 175 TRP A N 1
ATOM 1302 C CA . TRP A 1 175 ? 4.547 -11.519 -1.302 1.00 78.56 175 TRP A CA 1
ATOM 1303 C C . TRP A 1 175 ? 5.294 -10.808 -0.167 1.00 78.56 175 TRP A C 1
ATOM 1305 O O . TRP A 1 175 ? 4.684 -10.075 0.613 1.00 78.56 175 TRP A O 1
ATOM 1315 N N . GLU A 1 176 ? 6.608 -11.017 -0.084 1.00 77.25 176 GLU A N 1
ATOM 1316 C CA . GLU A 1 176 ? 7.486 -10.355 0.869 1.00 77.25 176 GLU A CA 1
ATOM 1317 C C . GLU A 1 176 ? 7.655 -8.870 0.523 1.00 77.25 176 GLU A C 1
ATOM 1319 O O . GLU A 1 176 ? 7.656 -8.449 -0.636 1.00 77.25 176 GLU A O 1
ATOM 1324 N N . LEU A 1 177 ? 7.767 -8.057 1.572 1.00 79.12 177 LEU A N 1
ATOM 1325 C CA . LEU A 1 177 ? 8.053 -6.631 1.476 1.00 79.12 177 LEU A CA 1
ATOM 1326 C C . LEU A 1 177 ? 9.429 -6.410 2.089 1.00 79.12 177 LEU A C 1
ATOM 1328 O O . LEU A 1 177 ? 9.568 -6.300 3.308 1.00 79.12 177 LEU A O 1
ATOM 1332 N N . GLU A 1 178 ? 10.456 -6.412 1.245 1.00 83.12 178 GLU A N 1
ATOM 1333 C CA . GLU A 1 178 ? 11.846 -6.498 1.698 1.00 83.12 178 GLU A CA 1
ATOM 1334 C C . GLU A 1 178 ? 12.384 -5.159 2.208 1.00 83.12 178 GLU A C 1
ATOM 1336 O O . GLU A 1 178 ? 13.383 -5.122 2.925 1.00 83.12 178 GLU A O 1
ATOM 1341 N N . VAL A 1 179 ? 11.723 -4.050 1.864 1.00 79.38 179 VAL A N 1
ATOM 1342 C CA . VAL A 1 179 ? 12.150 -2.710 2.267 1.00 79.38 179 VAL A CA 1
ATOM 1343 C C . VAL A 1 179 ? 11.097 -2.083 3.163 1.00 79.38 179 VAL A C 1
ATOM 1345 O O . VAL A 1 179 ? 9.916 -2.028 2.815 1.00 79.38 179 VAL A O 1
ATOM 1348 N N . SER A 1 180 ? 11.525 -1.578 4.322 1.00 82.56 180 SER A N 1
ATOM 1349 C CA . SER A 1 180 ? 10.640 -0.876 5.247 1.00 82.56 180 SER A CA 1
ATOM 1350 C C . SER A 1 180 ? 11.261 0.402 5.799 1.00 82.56 180 SER A C 1
ATOM 1352 O O . SER A 1 180 ? 12.457 0.450 6.075 1.00 82.56 180 SER A O 1
ATOM 1354 N N . PHE A 1 181 ? 10.430 1.428 5.980 1.00 80.44 181 PHE A N 1
ATOM 1355 C CA . PHE A 1 181 ? 10.791 2.682 6.634 1.00 80.44 181 PHE A CA 1
ATOM 1356 C C . PHE A 1 181 ? 9.965 2.867 7.909 1.00 80.44 181 PHE A C 1
ATOM 1358 O O . PHE A 1 181 ? 8.738 2.724 7.855 1.00 80.44 181 PHE A O 1
ATOM 1365 N N . PRO A 1 182 ? 10.615 3.142 9.057 1.00 74.81 182 PRO A N 1
ATOM 1366 C CA . PRO A 1 182 ? 9.946 3.283 10.344 1.00 74.81 182 PRO A CA 1
ATOM 1367 C C . PRO A 1 182 ? 9.183 4.609 10.443 1.00 74.81 182 PRO A C 1
ATOM 1369 O O . PRO A 1 182 ? 9.311 5.489 9.596 1.00 74.81 182 PRO A O 1
ATOM 1372 N N . PHE A 1 183 ? 8.409 4.759 11.517 1.00 66.31 183 PHE A N 1
ATOM 1373 C CA . PHE A 1 183 ? 7.734 6.014 11.841 1.00 66.31 183 PHE A CA 1
ATOM 1374 C C . PHE A 1 183 ? 8.761 7.167 11.933 1.00 66.31 183 PHE A C 1
ATOM 1376 O O . PHE A 1 183 ? 9.787 6.993 12.599 1.00 66.31 183 PHE A O 1
ATOM 1383 N N . PRO A 1 184 ? 8.515 8.358 11.345 1.00 59.34 184 PRO A N 1
ATOM 1384 C CA . PRO A 1 184 ? 9.478 9.469 11.362 1.00 59.34 184 PRO A CA 1
ATOM 1385 C C . PRO A 1 184 ? 9.928 9.934 12.763 1.00 59.34 184 PRO A C 1
ATOM 1387 O O . PRO A 1 184 ? 10.981 10.557 12.894 1.00 59.34 184 PRO A O 1
ATOM 1390 N N . GLY A 1 185 ? 9.158 9.616 13.811 1.00 54.19 185 GLY A N 1
ATOM 1391 C CA . GLY A 1 185 ? 9.487 9.875 15.220 1.00 54.19 185 GLY A CA 1
ATOM 1392 C C . GLY A 1 185 ? 10.231 8.753 15.962 1.00 54.19 185 GLY A C 1
ATOM 1393 O O . GLY A 1 185 ? 10.512 8.920 17.142 1.00 54.19 185 GLY A O 1
ATOM 1394 N N . ASP A 1 186 ? 10.566 7.633 15.313 1.00 51.66 186 ASP A N 1
ATOM 1395 C CA . ASP A 1 186 ? 11.221 6.465 15.941 1.00 51.66 186 ASP A CA 1
ATOM 1396 C C . ASP A 1 186 ? 12.763 6.546 15.918 1.00 51.66 186 ASP A C 1
ATOM 1398 O O . ASP A 1 186 ? 13.477 5.544 15.979 1.00 51.66 186 ASP A O 1
ATOM 1402 N N . LYS A 1 187 ? 13.317 7.762 15.813 1.00 45.75 187 LYS A N 1
ATOM 1403 C CA . LYS A 1 187 ? 14.762 7.980 15.937 1.00 45.75 187 LYS A CA 1
ATOM 1404 C C . LYS A 1 187 ? 15.171 7.884 17.411 1.00 45.75 187 LYS A C 1
ATOM 1406 O O . LYS A 1 187 ? 15.271 8.901 18.088 1.00 45.75 187 LYS A O 1
ATOM 1411 N N . GLY A 1 188 ? 15.418 6.666 17.893 1.00 44.91 188 GLY A N 1
ATOM 1412 C CA . GLY A 1 188 ? 16.189 6.432 19.118 1.00 44.91 188 GLY A CA 1
ATOM 1413 C C . GLY A 1 188 ? 15.490 5.616 20.204 1.00 44.91 188 GLY A C 1
ATOM 1414 O O . GLY A 1 188 ? 15.216 6.117 21.291 1.00 44.91 188 GLY A O 1
ATOM 1415 N N . ARG A 1 189 ? 15.320 4.315 19.965 1.00 43.16 18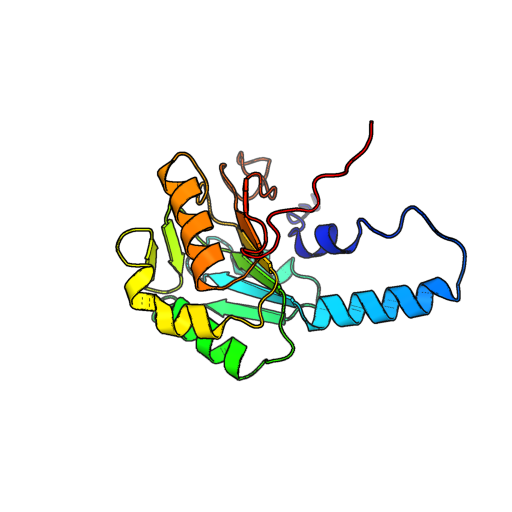9 ARG A N 1
ATOM 1416 C CA . ARG A 1 189 ? 15.583 3.310 21.006 1.00 43.16 189 ARG A CA 1
ATOM 1417 C C . ARG A 1 189 ? 16.820 2.520 20.606 1.00 43.16 189 ARG A C 1
ATOM 1419 O O . ARG A 1 189 ? 16.752 1.324 20.348 1.00 43.16 189 ARG A O 1
ATOM 1426 N N . GLU A 1 190 ? 17.951 3.217 20.529 1.00 41.44 190 GLU A N 1
ATOM 1427 C CA . GLU A 1 190 ? 19.235 2.544 20.683 1.00 41.44 190 GLU A CA 1
ATOM 1428 C C . GLU A 1 190 ? 19.262 1.978 22.102 1.00 41.44 190 GLU A C 1
ATOM 1430 O O . GLU A 1 190 ? 19.207 2.693 23.105 1.00 41.44 190 GLU A O 1
ATOM 1435 N N . SER A 1 191 ? 19.235 0.655 22.171 1.00 41.03 191 SER A N 1
ATOM 1436 C CA . SER A 1 191 ? 19.541 -0.109 23.361 1.00 41.03 191 SER A CA 1
ATOM 1437 C C . SER A 1 191 ? 20.952 0.249 23.820 1.00 41.03 191 SER A C 1
ATOM 1439 O O . SER A 1 191 ? 21.927 -0.234 23.250 1.00 41.03 191 SER A O 1
ATOM 1441 N N . ASN A 1 192 ? 21.056 1.055 24.875 1.00 37.94 192 ASN A N 1
ATOM 1442 C CA . ASN A 1 192 ? 22.207 0.995 25.766 1.00 37.94 192 ASN A CA 1
ATOM 1443 C C . ASN A 1 192 ? 22.250 -0.418 26.361 1.00 37.94 192 ASN A C 1
ATOM 1445 O O . ASN A 1 192 ? 21.533 -0.711 27.318 1.00 37.94 192 ASN A O 1
ATOM 1449 N N . LEU A 1 193 ? 23.069 -1.289 25.778 1.00 40.84 193 LEU A N 1
ATOM 1450 C CA . LEU A 1 193 ? 23.554 -2.501 26.420 1.00 40.84 193 LEU A CA 1
ATOM 1451 C C . LEU A 1 193 ? 25.062 -2.617 26.166 1.00 40.84 193 LEU A C 1
ATOM 1453 O O . LEU A 1 193 ? 25.479 -2.916 25.050 1.00 40.84 193 LEU A O 1
ATOM 1457 N N . TYR A 1 194 ? 25.784 -2.418 27.276 1.00 40.00 194 TYR A N 1
ATOM 1458 C CA . TYR A 1 194 ? 27.226 -2.505 27.547 1.00 40.00 194 TYR A CA 1
ATOM 1459 C C . TYR A 1 194 ? 28.135 -1.384 27.037 1.00 40.00 194 TYR A C 1
ATOM 1461 O O . TYR A 1 194 ? 28.395 -1.296 25.821 1.00 40.00 194 TYR A O 1
#

Foldseek 3Di:
DDPPPQPQQCLPPVLPPPPPDDDDDVVVVVSVVVSLLLQLQEEEEEEPPDPPSVSVVVNDDPSHHYHYFALQDDQLVVVLVVCVVRVSHAEYEYAAAADAQWGDGRVDICGPVCVVVCLVSLCSLLSHAEYEEQYAQCLADPRSVVNQQVSCVSNQYKYFADNHADDDVVVVHDSDRPDIDHRPPPPDPPDPDD

Radius of gyration: 17.39 Å; chains: 1; bounding box: 43×50×43 Å

Sequence (194 aa):
MTSTLLPSFPAVDDVLFNFAQSNGLSQANQVDSARNQRLTATVVFLDAGVTDYQSLQAGVIPEVATVILSPNQDGIEQISAFLQQNPQITTIHLVSHGAPGCLYLGNCQLNLTNIYDYRQQLQNWAKINRILLYGCQVAAGDAGTEFINKLSQITGAKIAASSGRVGNAALGGSWELEVSFPFPGDKGRESNLY